Protein AF-0000000072213987 (afdb_homodimer)

Structure (mmCIF, N/CA/C/O backbone):
data_AF-0000000072213987-model_v1
#
loop_
_entity.id
_entity.type
_entity.pdbx_description
1 polymer 'MLP-like protein 43'
#
loop_
_atom_site.group_PDB
_atom_site.id
_atom_site.type_symbol
_atom_site.label_atom_id
_atom_site.label_alt_id
_atom_site.label_comp_id
_atom_site.label_asym_id
_atom_site.label_entity_id
_atom_site.label_seq_id
_atom_site.pdbx_PDB_ins_code
_atom_site.Cartn_x
_atom_site.Cartn_y
_atom_site.Cartn_z
_atom_site.occupancy
_atom_site.B_iso_or_equiv
_atom_site.auth_seq_id
_atom_site.auth_comp_id
_atom_site.auth_asym_id
_atom_site.auth_atom_id
_atom_site.pdbx_PDB_model_num
ATOM 1 N N . MET A 1 1 ? -19.906 -7.547 -4.332 1 78.44 1 MET A N 1
ATOM 2 C CA . MET A 1 1 ? -19.859 -7.34 -2.887 1 78.44 1 MET A CA 1
ATOM 3 C C . MET A 1 1 ? -18.812 -6.285 -2.527 1 78.44 1 MET A C 1
ATOM 5 O O . MET A 1 1 ? -17.828 -6.105 -3.248 1 78.44 1 MET A O 1
ATOM 9 N N . PRO A 1 2 ? -19.141 -5.434 -1.504 1 85.81 2 PRO A N 1
ATOM 10 C CA . PRO A 1 2 ? -18.156 -4.41 -1.119 1 85.81 2 PRO A CA 1
ATOM 11 C C . PRO A 1 2 ? -16.812 -5.004 -0.742 1 85.81 2 PRO A C 1
ATOM 13 O O . PRO A 1 2 ? -16.734 -6.121 -0.228 1 85.81 2 PRO A O 1
ATOM 16 N N . LEU A 1 3 ? -15.82 -4.359 -1.219 1 88 3 LEU A N 1
ATOM 17 C CA . LEU A 1 3 ? -14.461 -4.742 -0.85 1 88 3 LEU A CA 1
ATOM 18 C C . LEU A 1 3 ? -14.031 -4.031 0.429 1 88 3 LEU A C 1
ATOM 20 O O . LEU A 1 3 ? -14.375 -2.869 0.647 1 88 3 LEU A O 1
ATOM 24 N N . SER A 1 4 ? -13.469 -4.789 1.287 1 92.44 4 SER A N 1
ATOM 25 C CA . SER A 1 4 ? -12.867 -4.207 2.484 1 92.44 4 SER A CA 1
ATOM 26 C C . SER A 1 4 ? -11.422 -4.652 2.656 1 92.44 4 SER A C 1
ATOM 28 O O . SER A 1 4 ? -11.07 -5.777 2.291 1 92.44 4 SER A O 1
ATOM 30 N N . GLY A 1 5 ? -10.602 -3.785 3.156 1 94.06 5 GLY A N 1
ATOM 31 C CA . GLY A 1 5 ? -9.203 -4.152 3.334 1 94.06 5 GLY A CA 1
ATOM 32 C C . GLY A 1 5 ? -8.344 -3.01 3.832 1 94.06 5 GLY A C 1
ATOM 33 O O . GLY A 1 5 ? -8.859 -2.031 4.379 1 94.06 5 GLY A O 1
ATOM 34 N N . LYS A 1 6 ? -7.023 -3.283 3.811 1 96.81 6 LYS A N 1
ATOM 35 C CA . LYS A 1 6 ? -6.02 -2.299 4.215 1 96.81 6 LYS A CA 1
ATOM 36 C C . LYS A 1 6 ? -4.902 -2.197 3.182 1 96.81 6 LYS A C 1
ATOM 38 O O . LYS A 1 6 ? -4.469 -3.209 2.627 1 96.81 6 LYS A O 1
ATOM 43 N N . ILE A 1 7 ? -4.512 -1.01 2.889 1 97.94 7 ILE A N 1
ATOM 44 C CA . ILE A 1 7 ? -3.303 -0.758 2.113 1 97.94 7 ILE A CA 1
ATOM 45 C C . ILE A 1 7 ? -2.367 0.158 2.9 1 97.94 7 ILE A C 1
ATOM 47 O O . ILE A 1 7 ? -2.82 0.961 3.721 1 97.94 7 ILE A O 1
ATOM 51 N N . SER A 1 8 ? -1.057 0.039 2.688 1 98.31 8 SER A N 1
ATOM 52 C CA . SER A 1 8 ? -0.158 0.819 3.531 1 98.31 8 SER A CA 1
ATOM 53 C C . SER A 1 8 ? 1.162 1.101 2.82 1 98.31 8 SER A C 1
ATOM 55 O O . SER A 1 8 ? 1.481 0.461 1.817 1 98.31 8 SER A O 1
ATOM 57 N N . THR A 1 9 ? 1.838 2.059 3.305 1 97.69 9 THR A N 1
ATOM 58 C CA . THR A 1 9 ? 3.18 2.414 2.852 1 97.69 9 THR A CA 1
ATOM 59 C C . THR A 1 9 ? 4.07 2.777 4.035 1 97.69 9 THR A C 1
ATOM 61 O O . THR A 1 9 ? 3.617 3.418 4.988 1 97.69 9 THR A O 1
ATOM 64 N N . GLU A 1 10 ? 5.227 2.297 4.051 1 96.31 10 GLU A N 1
ATOM 65 C CA . GLU A 1 10 ? 6.266 2.639 5.016 1 96.31 10 GLU A CA 1
ATOM 66 C C . GLU A 1 10 ? 7.387 3.439 4.359 1 96.31 10 GLU A C 1
ATOM 68 O O . GLU A 1 10 ? 7.883 3.062 3.295 1 96.31 10 GLU A O 1
ATOM 73 N N . ILE A 1 11 ? 7.758 4.473 5.043 1 93.38 11 ILE A N 1
ATOM 74 C CA . ILE A 1 11 ? 8.742 5.395 4.492 1 93.38 11 ILE A CA 1
ATOM 75 C C . ILE A 1 11 ? 9.844 5.645 5.52 1 93.38 11 ILE A C 1
ATOM 77 O O . ILE A 1 11 ? 9.562 5.949 6.68 1 93.38 11 ILE A O 1
ATOM 81 N N . ARG A 1 12 ? 11.102 5.48 5.129 1 89.94 12 ARG A N 1
ATOM 82 C CA . ARG A 1 12 ? 12.203 5.965 5.949 1 89.94 12 ARG A CA 1
ATOM 83 C C . ARG A 1 12 ? 12.336 7.48 5.859 1 89.94 12 ARG A C 1
ATOM 85 O O . ARG A 1 12 ? 12.383 8.039 4.758 1 89.94 12 ARG A O 1
ATOM 92 N N . VAL A 1 13 ? 12.352 8.133 6.984 1 90.25 13 VAL A N 1
ATOM 93 C CA . VAL A 1 13 ? 12.344 9.594 6.977 1 90.25 13 VAL A CA 1
ATOM 94 C C . VAL A 1 13 ? 13.57 10.125 7.707 1 90.25 13 VAL A C 1
ATOM 96 O O . VAL A 1 13 ? 14.188 9.406 8.5 1 90.25 13 VAL A O 1
ATOM 99 N N . HIS A 1 14 ? 13.875 11.305 7.457 1 88 14 HIS A N 1
ATOM 100 C CA . HIS A 1 14 ? 15.008 11.969 8.086 1 88 14 HIS A CA 1
ATOM 101 C C . HIS A 1 14 ? 14.609 12.594 9.422 1 88 14 HIS A C 1
ATOM 103 O O . HIS A 1 14 ? 15.375 12.555 10.383 1 88 14 HIS A O 1
ATOM 109 N N . ALA A 1 15 ? 13.492 13.219 9.422 1 87.88 15 ALA A N 1
ATOM 110 C CA . ALA A 1 15 ? 12.984 13.773 10.672 1 87.88 15 ALA A CA 1
ATOM 111 C C . ALA A 1 15 ? 12.602 12.664 11.648 1 87.88 15 ALA A C 1
ATOM 113 O O . ALA A 1 15 ? 12.266 11.547 11.234 1 87.88 15 ALA A O 1
ATOM 114 N N . THR A 1 16 ? 12.594 12.992 12.914 1 89.38 16 THR A N 1
ATOM 115 C CA . THR A 1 16 ? 12.297 11.977 13.922 1 89.38 16 THR A CA 1
ATOM 116 C C . THR A 1 16 ? 10.805 11.656 13.938 1 89.38 16 THR A C 1
ATOM 118 O O . THR A 1 16 ? 9.977 12.492 13.562 1 89.38 16 THR A O 1
ATOM 121 N N . ALA A 1 17 ? 10.539 10.438 14.359 1 90.12 17 ALA A N 1
ATOM 122 C CA . ALA A 1 17 ? 9.148 10.031 14.523 1 90.12 17 ALA A CA 1
ATOM 123 C C . ALA A 1 17 ? 8.398 11 15.438 1 90.12 17 ALA A C 1
ATOM 125 O O . ALA A 1 17 ? 7.215 11.281 15.219 1 90.12 17 ALA A O 1
ATOM 126 N N . GLU A 1 18 ? 9.062 11.469 16.406 1 88.56 18 GLU A N 1
ATOM 127 C CA . GLU A 1 18 ? 8.453 12.414 17.344 1 88.56 18 GLU A CA 1
ATOM 128 C C . GLU A 1 18 ? 8.062 13.711 16.641 1 88.56 18 GLU A C 1
ATOM 130 O O . GLU A 1 18 ? 6.973 14.234 16.859 1 88.56 18 GLU A O 1
ATOM 135 N N . LYS A 1 19 ? 8.891 14.234 15.875 1 87.25 19 LYS A N 1
ATOM 136 C CA . LYS A 1 19 ? 8.594 15.461 15.133 1 87.25 19 LYS A CA 1
ATOM 137 C C . LYS A 1 19 ? 7.41 15.258 14.195 1 87.25 19 LYS A C 1
ATOM 139 O O . LYS A 1 19 ? 6.539 16.125 14.086 1 87.25 19 LYS A O 1
ATOM 144 N N . TRP A 1 20 ? 7.406 14.164 13.5 1 90.44 20 TRP A N 1
ATOM 145 C CA . TRP A 1 20 ? 6.301 13.836 12.602 1 90.44 20 TRP A CA 1
ATOM 146 C C . TRP A 1 20 ? 4.984 13.758 13.375 1 90.44 20 TRP A C 1
ATOM 148 O O . TRP A 1 20 ? 3.977 14.328 12.945 1 90.44 20 TRP A O 1
ATOM 158 N N . PHE A 1 21 ? 5.043 13.047 14.453 1 90.44 21 PHE A N 1
ATOM 159 C CA . PHE A 1 21 ? 3.842 12.891 15.266 1 90.44 21 PHE A CA 1
ATOM 160 C C . PHE A 1 21 ? 3.334 14.242 15.75 1 90.44 21 PHE A C 1
ATOM 162 O O . PHE A 1 21 ? 2.135 14.516 15.688 1 90.44 21 PHE A O 1
ATOM 169 N N . ASN A 1 22 ? 4.203 15.047 16.156 1 86.75 22 ASN A N 1
ATOM 170 C CA . ASN A 1 22 ? 3.822 16.375 16.641 1 86.75 22 ASN A CA 1
ATOM 171 C C . ASN A 1 22 ? 3.199 17.203 15.523 1 86.75 22 ASN A C 1
ATOM 173 O O . ASN A 1 22 ? 2.236 17.938 15.758 1 86.75 22 ASN A O 1
ATOM 177 N N . LEU A 1 23 ? 3.721 17.125 14.406 1 84.81 23 LEU A N 1
ATOM 178 C CA . LEU A 1 23 ? 3.182 17.859 13.266 1 84.81 23 LEU A CA 1
ATOM 179 C C . LEU A 1 23 ? 1.725 17.484 13.016 1 84.81 23 LEU A C 1
ATOM 181 O O . LEU A 1 23 ? 0.86 18.359 12.914 1 84.81 23 LEU A O 1
ATOM 185 N N . PHE A 1 24 ? 1.419 16.25 13.023 1 84.38 24 PHE A N 1
ATOM 186 C CA . PHE A 1 24 ? 0.084 15.781 12.672 1 84.38 24 PHE A CA 1
ATOM 187 C C . PHE A 1 24 ? -0.861 15.914 13.867 1 84.38 24 PHE A C 1
ATOM 189 O O . PHE A 1 24 ? -2.072 16.062 13.688 1 84.38 24 PHE A O 1
ATOM 196 N N . ALA A 1 25 ? -0.298 15.898 14.969 1 79.06 25 ALA A N 1
ATOM 197 C CA . ALA A 1 25 ? -1.133 15.969 16.172 1 79.06 25 ALA A CA 1
ATOM 198 C C . ALA A 1 25 ? -1.469 17.422 16.516 1 79.06 25 ALA A C 1
ATOM 200 O O . ALA A 1 25 ? -2.516 17.688 17.109 1 79.06 25 ALA A O 1
ATOM 201 N N . THR A 1 26 ? -0.593 18.312 16.125 1 76.81 26 THR A N 1
ATOM 202 C CA . THR A 1 26 ? -0.79 19.625 16.703 1 76.81 26 THR A CA 1
ATOM 203 C C . THR A 1 26 ? -0.703 20.703 15.625 1 76.81 26 THR A C 1
ATOM 205 O O . THR A 1 26 ? -1.17 21.828 15.82 1 76.81 26 THR A O 1
ATOM 208 N N . GLN A 1 27 ? -0.06 20.406 14.531 1 75.81 27 GLN A N 1
ATOM 209 C CA . GLN A 1 27 ? 0.205 21.453 13.547 1 75.81 27 GLN A CA 1
ATOM 210 C C . GLN A 1 27 ? -0.272 21.031 12.164 1 75.81 27 GLN A C 1
ATOM 212 O O . GLN A 1 27 ? 0.402 21.281 11.164 1 75.81 27 GLN A O 1
ATOM 217 N N . LEU A 1 28 ? -1.353 20.422 12.078 1 75.19 28 LEU A N 1
ATOM 218 C CA . LEU A 1 28 ? -1.86 19.875 10.828 1 75.19 28 LEU A CA 1
ATOM 219 C C . LEU A 1 28 ? -2.053 20.969 9.789 1 75.19 28 LEU A C 1
ATOM 221 O O . LEU A 1 28 ? -1.884 20.734 8.594 1 75.19 28 LEU A O 1
ATOM 225 N N . HIS A 1 29 ? -2.344 22.203 10.328 1 71.56 29 HIS A N 1
ATOM 226 C CA . HIS A 1 29 ? -2.566 23.344 9.438 1 71.56 29 HIS A CA 1
ATOM 227 C C . HIS A 1 29 ? -1.287 23.719 8.703 1 71.56 29 HIS A C 1
ATOM 229 O O . HIS A 1 29 ? -1.339 24.375 7.656 1 71.56 29 HIS A O 1
ATOM 235 N N . HIS A 1 30 ? -0.158 23.281 9.211 1 72.5 30 HIS A N 1
ATOM 236 C CA . HIS A 1 30 ? 1.121 23.609 8.594 1 72.5 30 HIS A CA 1
ATOM 237 C C . HIS A 1 30 ? 1.431 22.688 7.426 1 72.5 30 HIS A C 1
ATOM 239 O O . HIS A 1 30 ? 2.25 23.016 6.566 1 72.5 30 HIS A O 1
ATOM 245 N N . VAL A 1 31 ? 0.772 21.562 7.328 1 73.06 31 VAL A N 1
ATOM 246 C CA . VAL A 1 31 ? 1.076 20.562 6.309 1 73.06 31 VAL A CA 1
ATOM 247 C C . VAL A 1 31 ? 0.885 21.172 4.918 1 73.06 31 VAL A C 1
ATOM 249 O O . VAL A 1 31 ? 1.663 20.906 4.004 1 73.06 31 VAL A O 1
ATOM 252 N N . GLN A 1 32 ? -0.139 22 4.785 1 74.56 32 GLN A N 1
ATOM 253 C CA . GLN A 1 32 ? -0.447 22.594 3.486 1 74.56 32 GLN A CA 1
ATOM 254 C C . GLN A 1 32 ? 0.705 23.469 2.992 1 74.56 32 GLN A C 1
ATOM 256 O O . GLN A 1 32 ? 0.841 23.703 1.79 1 74.56 32 GLN A O 1
ATOM 261 N N . ASN A 1 33 ? 1.531 23.906 3.914 1 74.12 33 ASN A N 1
ATOM 262 C CA . ASN A 1 33 ? 2.656 24.766 3.559 1 74.12 33 ASN A CA 1
ATOM 263 C C . ASN A 1 33 ? 3.904 23.953 3.238 1 74.12 33 ASN A C 1
ATOM 265 O O . ASN A 1 33 ? 4.91 24.5 2.779 1 74.12 33 ASN A O 1
ATOM 269 N N . LEU A 1 34 ? 3.777 22.672 3.498 1 73.69 34 LEU A N 1
ATOM 270 C CA . LEU A 1 34 ? 4.969 21.844 3.375 1 73.69 34 LEU A CA 1
ATOM 271 C C . LEU A 1 34 ? 4.926 21 2.1 1 73.69 34 LEU A C 1
ATOM 273 O O . LEU A 1 34 ? 5.91 20.344 1.744 1 73.69 34 LEU A O 1
ATOM 277 N N . THR A 1 35 ? 3.84 21.031 1.374 1 74.62 35 THR A N 1
ATOM 278 C CA . THR A 1 35 ? 3.701 20.281 0.13 1 74.62 35 THR A CA 1
ATOM 279 C C . THR A 1 35 ? 2.82 21.031 -0.86 1 74.62 35 THR A C 1
ATOM 281 O O . THR A 1 35 ? 1.848 21.688 -0.465 1 74.62 35 THR A O 1
ATOM 284 N N . ASP A 1 36 ? 3.062 20.938 -2.154 1 77.56 36 ASP A N 1
ATOM 285 C CA . ASP A 1 36 ? 2.277 21.578 -3.201 1 77.56 36 ASP A CA 1
ATOM 286 C C . ASP A 1 36 ? 1.045 20.75 -3.553 1 77.56 36 ASP A C 1
ATOM 288 O O . ASP A 1 36 ? 0.195 21.188 -4.328 1 77.56 36 ASP A O 1
ATOM 292 N N . ARG A 1 37 ? 0.944 19.688 -2.932 1 81.31 37 ARG A N 1
ATOM 293 C CA . ARG A 1 37 ? -0.148 18.781 -3.264 1 81.31 37 ARG A CA 1
ATOM 294 C C . ARG A 1 37 ? -1.418 19.141 -2.504 1 81.31 37 ARG A C 1
ATOM 296 O O . ARG A 1 37 ? -2.512 18.703 -2.859 1 81.31 37 ARG A O 1
ATOM 303 N N . VAL A 1 38 ? -1.243 19.891 -1.479 1 82.06 38 VAL A N 1
ATOM 304 C CA . VAL A 1 38 ? -2.363 20.438 -0.72 1 82.06 38 VAL A CA 1
ATOM 305 C C . VAL A 1 38 ? -2.576 21.906 -1.098 1 82.06 38 VAL A C 1
ATOM 307 O O . VAL A 1 38 ? -1.669 22.719 -0.958 1 82.06 38 VAL A O 1
ATOM 310 N N . HIS A 1 39 ? -3.725 22.188 -1.562 1 84.62 39 HIS A N 1
ATOM 311 C CA . HIS A 1 39 ? -3.994 23.531 -2.072 1 84.62 39 HIS A CA 1
ATOM 312 C C . HIS A 1 39 ? -4.652 24.406 -1.009 1 84.62 39 HIS A C 1
ATOM 314 O O . HIS A 1 39 ? -4.543 25.625 -1.052 1 84.62 39 HIS A O 1
ATOM 320 N N . GLY A 1 40 ? -5.48 23.781 -0.217 1 78.5 40 GLY A N 1
ATOM 321 C CA . GLY A 1 40 ? -6.129 24.547 0.835 1 78.5 40 GLY A CA 1
ATOM 322 C C . GLY A 1 40 ? -6.711 23.688 1.936 1 78.5 40 GLY A C 1
ATOM 323 O O . GLY A 1 40 ? -7.141 22.547 1.682 1 78.5 40 GLY A O 1
ATOM 324 N N . THR A 1 41 ? -6.586 24.234 3.107 1 80.31 41 THR A N 1
ATOM 325 C CA . THR A 1 41 ? -7.223 23.594 4.254 1 80.31 41 THR A CA 1
ATOM 326 C C . THR A 1 41 ? -7.977 24.625 5.094 1 80.31 41 THR A C 1
ATOM 328 O O . THR A 1 41 ? -7.605 25.797 5.133 1 80.31 41 THR A O 1
ATOM 331 N N . LYS A 1 42 ? -9.148 24.219 5.52 1 78 42 LYS A N 1
ATOM 332 C CA . LYS A 1 42 ? -9.914 25.062 6.426 1 78 42 LYS A CA 1
ATOM 333 C C . LYS A 1 42 ? -10.578 24.234 7.523 1 78 42 LYS A C 1
ATOM 335 O O . LYS A 1 42 ? -10.891 23.062 7.32 1 78 42 LYS A O 1
ATOM 340 N N . LEU A 1 43 ? -10.68 24.953 8.641 1 76.81 43 LEU A N 1
ATOM 341 C CA . LEU A 1 43 ? -11.477 24.375 9.711 1 76.81 43 LEU A CA 1
ATOM 342 C C . LEU A 1 43 ? -12.961 24.453 9.383 1 76.81 43 LEU A C 1
ATOM 344 O O . LEU A 1 43 ? -13.5 25.531 9.18 1 76.81 43 LEU A O 1
ATOM 348 N N . HIS A 1 44 ? -13.578 23.391 9.141 1 76.94 44 HIS A N 1
ATOM 349 C CA . HIS A 1 44 ? -14.992 23.344 8.812 1 76.94 44 HIS A CA 1
ATOM 350 C C . HIS A 1 44 ? -15.859 23.406 10.062 1 76.94 44 HIS A C 1
ATOM 352 O O . HIS A 1 44 ? -16.875 24.094 10.078 1 76.94 44 HIS A O 1
ATOM 358 N N . HIS A 1 45 ? -15.484 22.625 11.023 1 76.81 45 HIS A N 1
ATOM 359 C CA . HIS A 1 45 ? -16.188 22.609 12.297 1 76.81 45 HIS A CA 1
ATOM 360 C C . HIS A 1 45 ? -15.227 22.469 13.469 1 76.81 45 HIS A C 1
ATOM 362 O O . HIS A 1 45 ? -14.266 21.688 13.391 1 76.81 45 HIS A O 1
ATOM 368 N N . GLY A 1 46 ? -15.438 23.203 14.531 1 70.44 46 GLY A N 1
ATOM 369 C CA . GLY A 1 46 ? -14.641 23.078 15.742 1 70.44 46 GLY A CA 1
ATOM 370 C C . GLY A 1 46 ? -13.867 24.344 16.078 1 70.44 46 GLY A C 1
ATOM 371 O O . GLY A 1 46 ? -13.875 25.297 15.305 1 70.44 46 GLY A O 1
ATOM 372 N N . GLU A 1 47 ? -13.367 24.266 17.281 1 66.12 47 GLU A N 1
ATOM 373 C CA . GLU A 1 47 ? -12.688 25.438 17.812 1 66.12 47 GLU A CA 1
ATOM 374 C C . GLU A 1 47 ? -11.227 25.484 17.391 1 66.12 47 GLU A C 1
ATOM 376 O O . GLU A 1 47 ? -10.656 26.547 17.172 1 66.12 47 GLU A O 1
ATOM 381 N N . ASP A 1 48 ? -10.711 24.312 17.312 1 67.69 48 ASP A N 1
ATOM 382 C CA . ASP A 1 48 ? -9.305 24.25 16.922 1 67.69 48 ASP A CA 1
ATOM 383 C C . ASP A 1 48 ? -9.016 22.984 16.109 1 67.69 48 ASP A C 1
ATOM 385 O O . ASP A 1 48 ? -9.875 22.109 16 1 67.69 48 ASP A O 1
ATOM 389 N N . TRP A 1 49 ? -7.957 22.969 15.461 1 67.5 49 TRP A N 1
ATOM 390 C CA . TRP A 1 49 ? -7.598 21.953 14.484 1 67.5 49 TRP A CA 1
ATOM 391 C C . TRP A 1 49 ? -7.418 20.594 15.156 1 67.5 49 TRP A C 1
ATOM 393 O O . TRP A 1 49 ? -7.488 19.547 14.492 1 67.5 49 TRP A O 1
ATOM 403 N N . HIS A 1 50 ? -7.227 20.547 16.422 1 66.19 50 HIS A N 1
ATOM 404 C CA . HIS A 1 50 ? -6.777 19.281 17 1 66.19 50 HIS A CA 1
ATOM 405 C C . HIS A 1 50 ? -7.766 18.766 18.031 1 66.19 50 HIS A C 1
ATOM 407 O O . HIS A 1 50 ? -7.512 17.75 18.688 1 66.19 50 HIS A O 1
ATOM 413 N N . HIS A 1 51 ? -8.797 19.422 18.031 1 66.31 51 HIS A N 1
ATOM 414 C CA . HIS A 1 51 ? -9.836 18.922 18.922 1 66.31 51 HIS A CA 1
ATOM 415 C C . HIS A 1 51 ? -10.594 17.75 18.297 1 66.31 51 HIS A C 1
ATOM 417 O O . HIS A 1 51 ? -10.766 17.703 17.078 1 66.31 51 HIS A O 1
ATOM 423 N N . ASN A 1 52 ? -10.883 16.703 19.156 1 67.25 52 ASN A N 1
ATOM 424 C CA . ASN A 1 52 ? -11.547 15.492 18.703 1 67.25 52 ASN A CA 1
ATOM 425 C C . ASN A 1 52 ? -12.82 15.797 17.922 1 67.25 52 ASN A C 1
ATOM 427 O O . ASN A 1 52 ? -13.234 15.008 17.078 1 67.25 52 ASN A O 1
ATOM 431 N N . GLU A 1 53 ? -13.289 16.984 18.094 1 74.06 53 GLU A N 1
ATOM 432 C CA . GLU A 1 53 ? -14.547 17.281 17.422 1 74.06 53 GLU A CA 1
ATOM 433 C C . GLU A 1 53 ? -14.328 18.109 16.156 1 74.06 53 GLU A C 1
ATOM 435 O O . GLU A 1 53 ? -15.266 18.375 15.414 1 74.06 53 GLU A O 1
ATOM 440 N N . SER A 1 54 ? -13.117 18.438 15.961 1 80.62 54 SER A N 1
ATOM 441 C CA . SER A 1 54 ? -12.852 19.312 14.836 1 80.62 54 SER A CA 1
ATOM 442 C C . SER A 1 54 ? -12.883 18.562 13.508 1 80.62 54 SER A C 1
ATOM 444 O O . SER A 1 54 ? -12.438 17.406 13.438 1 80.62 54 SER A O 1
ATOM 446 N N . ILE A 1 55 ? -13.531 19.234 12.609 1 88.25 55 ILE A N 1
ATOM 447 C CA . ILE A 1 55 ? -13.57 18.719 11.234 1 88.25 55 ILE A CA 1
ATOM 448 C C . ILE A 1 55 ? -12.789 19.656 10.32 1 88.25 55 ILE A C 1
ATOM 450 O O . ILE A 1 55 ? -13.016 20.875 10.32 1 88.25 55 ILE A O 1
ATOM 454 N N . LYS A 1 56 ? -11.859 19.062 9.641 1 87.88 56 LYS A N 1
ATOM 455 C CA . LYS A 1 56 ? -11.055 19.828 8.688 1 87.88 56 LYS A CA 1
ATOM 456 C C . LYS A 1 56 ? -11.5 19.547 7.254 1 87.88 56 LYS A C 1
ATOM 458 O O . LYS A 1 56 ? -11.961 18.438 6.945 1 87.88 56 LYS A O 1
ATOM 463 N N . HIS A 1 57 ? -11.414 20.578 6.492 1 90.31 57 HIS A N 1
ATOM 464 C CA . HIS A 1 57 ? -11.703 20.469 5.066 1 90.31 57 HIS A CA 1
ATOM 465 C C . HIS A 1 57 ? -10.43 20.594 4.234 1 90.31 57 HIS A C 1
ATOM 467 O O . HIS A 1 57 ? -9.664 21.547 4.402 1 90.31 57 HIS A O 1
ATOM 473 N N . TRP A 1 58 ? -10.195 19.641 3.391 1 90.25 58 TRP A N 1
ATOM 474 C CA . TRP A 1 58 ? -8.984 19.594 2.58 1 90.25 58 TRP A CA 1
ATOM 475 C C . TRP A 1 58 ? -9.32 19.719 1.097 1 90.25 58 TRP A C 1
ATOM 477 O O . TRP A 1 58 ? -10.297 19.125 0.624 1 90.25 58 TRP A O 1
ATOM 487 N N . THR A 1 59 ? -8.562 20.484 0.387 1 90.81 59 THR A N 1
ATOM 488 C CA . THR A 1 59 ? -8.547 20.531 -1.07 1 90.81 59 THR A CA 1
ATOM 489 C C . THR A 1 59 ? -7.172 20.141 -1.607 1 90.81 59 THR A C 1
ATOM 491 O O . THR A 1 59 ? -6.176 20.797 -1.318 1 90.81 59 THR A O 1
ATOM 494 N N . CYS A 1 60 ? -7.113 19.047 -2.332 1 91.94 60 CYS A N 1
ATOM 495 C CA . CYS A 1 60 ? -5.832 18.516 -2.793 1 91.94 60 CYS A CA 1
ATOM 496 C C . CYS A 1 60 ? -5.934 18.016 -4.227 1 91.94 60 CYS A C 1
ATOM 498 O O . CYS A 1 60 ? -7.035 17.859 -4.758 1 91.94 60 CYS A O 1
ATOM 500 N N . THR A 1 61 ? -4.809 17.781 -4.867 1 91.31 61 THR A N 1
ATOM 501 C CA . THR A 1 61 ? -4.746 17.094 -6.152 1 91.31 61 THR A CA 1
ATOM 502 C C . THR A 1 61 ? -4.367 15.625 -5.957 1 91.31 61 THR A C 1
ATOM 504 O O . THR A 1 61 ? -3.264 15.32 -5.504 1 91.31 61 THR A O 1
ATOM 507 N N . ILE A 1 62 ? -5.27 14.758 -6.285 1 91.12 62 ILE A N 1
ATOM 508 C CA . ILE A 1 62 ? -5.051 13.312 -6.191 1 91.12 62 ILE A CA 1
ATOM 509 C C . ILE A 1 62 ? -5.215 12.68 -7.57 1 91.12 62 ILE A C 1
ATOM 511 O O . ILE A 1 62 ? -6.289 12.758 -8.172 1 91.12 62 ILE A O 1
ATOM 515 N N . ASP A 1 63 ? -4.133 12.078 -7.988 1 87.94 63 ASP A N 1
ATOM 516 C CA . ASP A 1 63 ? -4.129 11.453 -9.312 1 87.94 63 ASP A CA 1
ATOM 517 C C . ASP A 1 63 ? -4.586 12.438 -10.383 1 87.94 63 ASP A C 1
ATOM 519 O O . ASP A 1 63 ? -5.465 12.117 -11.188 1 87.94 63 ASP A O 1
ATOM 523 N N . GLY A 1 64 ? -4.145 13.633 -10.281 1 87.25 64 GLY A N 1
ATOM 524 C CA . GLY A 1 64 ? -4.359 14.664 -11.281 1 87.25 64 GLY A CA 1
ATOM 525 C C . GLY A 1 64 ? -5.711 15.344 -11.164 1 87.25 64 GLY A C 1
ATOM 526 O O . GLY A 1 64 ? -6.039 16.234 -11.953 1 87.25 64 GLY A O 1
ATOM 527 N N . LYS A 1 65 ? -6.531 15.008 -10.242 1 91.12 65 LYS A N 1
ATOM 528 C CA . LYS A 1 65 ? -7.863 15.57 -10.062 1 91.12 65 LYS A CA 1
ATOM 529 C C . LYS A 1 65 ? -7.961 16.344 -8.742 1 91.12 65 LYS A C 1
ATOM 531 O O . LYS A 1 65 ? -7.477 15.867 -7.711 1 91.12 65 LYS A O 1
ATOM 536 N N . VAL A 1 66 ? -8.609 17.484 -8.859 1 92 66 VAL A N 1
ATOM 537 C CA . VAL A 1 66 ? -8.898 18.234 -7.637 1 92 66 VAL A CA 1
ATOM 538 C C . VAL A 1 66 ? -9.914 17.469 -6.793 1 92 66 VAL A C 1
ATOM 540 O O . VAL A 1 66 ? -10.992 17.109 -7.273 1 92 66 VAL A O 1
ATOM 543 N N . THR A 1 67 ? -9.578 17.125 -5.605 1 93.12 67 THR A N 1
ATOM 544 C CA . THR A 1 67 ? -10.391 16.359 -4.676 1 93.12 67 THR A CA 1
ATOM 545 C C . THR A 1 67 ? -10.594 17.109 -3.369 1 93.12 67 THR A C 1
ATOM 547 O O . THR A 1 67 ? -9.641 17.688 -2.824 1 93.12 67 THR A O 1
ATOM 550 N N . THR A 1 68 ? -11.805 17.188 -2.926 1 93.12 68 THR A N 1
ATOM 551 C CA . THR A 1 68 ? -12.102 17.797 -1.633 1 93.12 68 THR A CA 1
ATOM 552 C C . THR A 1 68 ? -12.68 16.766 -0.669 1 93.12 68 THR A C 1
ATOM 554 O O . THR A 1 68 ? -13.453 15.891 -1.07 1 93.12 68 THR A O 1
ATOM 557 N N . TYR A 1 69 ? -12.219 16.859 0.592 1 93.19 69 TYR A N 1
ATOM 558 C CA . TYR A 1 69 ? -12.75 15.93 1.582 1 93.19 69 TYR A CA 1
ATOM 559 C C . TYR A 1 69 ? -12.633 16.5 2.988 1 93.19 69 TYR A C 1
ATOM 561 O O . TYR A 1 69 ? -11.969 17.516 3.197 1 93.19 69 TYR A O 1
ATOM 569 N N . HIS A 1 70 ? -13.383 15.875 3.877 1 92.56 70 HIS A N 1
ATOM 570 C CA . HIS A 1 70 ? -13.352 16.219 5.293 1 92.56 70 HIS A CA 1
ATOM 571 C C . HIS A 1 70 ? -12.555 15.188 6.09 1 92.56 70 HIS A C 1
ATOM 573 O O . HIS A 1 70 ? -12.547 14 5.746 1 92.56 70 HIS A O 1
ATOM 579 N N . GLU A 1 71 ? -11.93 15.711 7.055 1 91.81 71 GLU A N 1
ATOM 580 C CA . GLU A 1 71 ? -11.117 14.859 7.918 1 91.81 71 GLU A CA 1
ATOM 581 C C . GLU A 1 71 ? -11.383 15.148 9.391 1 91.81 71 GLU A C 1
ATOM 583 O O . GLU A 1 71 ? -11.484 16.312 9.789 1 91.81 71 GLU A O 1
ATOM 588 N N . SER A 1 72 ? -11.617 14.148 10.18 1 90.56 72 SER A N 1
ATOM 589 C CA . SER A 1 72 ? -11.695 14.281 11.625 1 90.56 72 SER A CA 1
ATOM 590 C C . SER A 1 72 ? -10.781 13.281 12.32 1 90.56 72 SER A C 1
ATOM 592 O O . SER A 1 72 ? -10.445 12.234 11.75 1 90.56 72 SER A O 1
ATOM 594 N N . ILE A 1 73 ? -10.391 13.586 13.508 1 90.19 73 ILE A N 1
ATOM 595 C CA . ILE A 1 73 ? -9.547 12.688 14.281 1 90.19 73 ILE A CA 1
ATOM 596 C C . ILE A 1 73 ? -10.406 11.688 15.055 1 90.19 73 ILE A C 1
ATOM 598 O O . ILE A 1 73 ? -11.305 12.086 15.805 1 90.19 73 ILE A O 1
ATOM 602 N N . GLU A 1 74 ? -10.195 10.508 14.852 1 91.94 74 GLU A N 1
ATOM 603 C CA . GLU A 1 74 ? -10.922 9.461 15.57 1 91.94 74 GLU A CA 1
ATOM 604 C C . GLU A 1 74 ? -10.211 9.078 16.859 1 91.94 74 GLU A C 1
ATOM 606 O O . GLU A 1 74 ? -10.859 8.875 17.891 1 91.94 74 GLU A O 1
ATOM 611 N N . SER A 1 75 ? -8.906 8.961 16.812 1 92.38 75 SER A N 1
ATOM 612 C CA . SER A 1 75 ? -8.172 8.625 18.031 1 92.38 75 SER A CA 1
ATOM 613 C C . SER A 1 75 ? -6.703 9.023 17.906 1 92.38 75 SER A C 1
ATOM 615 O O . SER A 1 75 ? -6.16 9.117 16.812 1 92.38 75 SER A O 1
ATOM 617 N N . ILE A 1 76 ? -6.148 9.32 19.094 1 90.94 76 ILE A N 1
ATOM 618 C CA . ILE A 1 76 ? -4.727 9.609 19.219 1 90.94 76 ILE A CA 1
ATOM 619 C C . ILE A 1 76 ? -4.109 8.695 20.266 1 90.94 76 ILE A C 1
ATOM 621 O O . ILE A 1 76 ? -4.602 8.602 21.391 1 90.94 76 ILE A O 1
ATOM 625 N N . ASP A 1 77 ? -3.143 7.961 19.859 1 93.12 77 ASP A N 1
ATOM 626 C CA . ASP A 1 77 ? -2.35 7.109 20.75 1 93.12 77 ASP A CA 1
ATOM 627 C C . ASP A 1 77 ? -0.929 7.648 20.891 1 93.12 77 ASP A C 1
ATOM 629 O O . ASP A 1 77 ? -0.046 7.309 20.109 1 93.12 77 ASP A O 1
ATOM 633 N N . GLU A 1 78 ? -0.685 8.445 21.875 1 90.12 78 GLU A N 1
ATOM 634 C CA . GLU A 1 78 ? 0.599 9.117 22.062 1 90.12 78 GLU A CA 1
ATOM 635 C C . GLU A 1 78 ? 1.706 8.109 22.359 1 90.12 78 GLU A C 1
ATOM 637 O O . GLU A 1 78 ? 2.842 8.281 21.922 1 90.12 78 GLU A O 1
ATOM 642 N N . ALA A 1 79 ? 1.413 7.117 23.094 1 91.19 79 ALA A N 1
ATOM 643 C CA . ALA A 1 79 ? 2.404 6.121 23.484 1 91.19 79 ALA A CA 1
ATOM 644 C C . ALA A 1 79 ? 2.984 5.41 22.266 1 91.19 79 ALA A C 1
ATOM 646 O O . ALA A 1 79 ? 4.188 5.145 22.203 1 91.19 79 ALA A O 1
ATOM 647 N N . ASN A 1 80 ? 2.215 5.207 21.266 1 92 80 ASN A N 1
ATOM 648 C CA . ASN A 1 80 ? 2.648 4.488 20.062 1 92 80 ASN A CA 1
ATOM 649 C C . ASN A 1 80 ? 2.805 5.43 18.875 1 92 80 ASN A C 1
ATOM 651 O O . ASN A 1 80 ? 2.992 4.98 17.734 1 92 80 ASN A O 1
ATOM 655 N N . LYS A 1 81 ? 2.656 6.715 19.141 1 93.69 81 LYS A N 1
ATOM 656 C CA . LYS A 1 81 ? 2.75 7.742 18.109 1 93.69 81 LYS A CA 1
ATOM 657 C C . LYS A 1 81 ? 1.866 7.402 16.922 1 93.69 81 LYS A C 1
ATOM 659 O O . LYS A 1 81 ? 2.33 7.398 15.773 1 93.69 81 LYS A O 1
ATOM 664 N N . ARG A 1 82 ? 0.675 7.121 17.234 1 95.12 82 ARG A N 1
ATOM 665 C CA . ARG A 1 82 ? -0.312 6.703 16.25 1 95.12 82 ARG A CA 1
ATOM 666 C C . ARG A 1 82 ? -1.521 7.633 16.25 1 95.12 82 ARG A C 1
ATOM 668 O O . ARG A 1 82 ? -2.004 8.023 17.312 1 95.12 82 ARG A O 1
ATOM 675 N N . ILE A 1 83 ? -1.955 8.07 15.086 1 93.88 83 ILE A N 1
ATOM 676 C CA . ILE A 1 83 ? -3.152 8.883 14.922 1 93.88 83 ILE A CA 1
ATOM 677 C C . ILE A 1 83 ? -4.078 8.242 13.891 1 93.88 83 ILE A C 1
ATOM 679 O O . ILE A 1 83 ? -3.625 7.797 12.836 1 93.88 83 ILE A O 1
ATOM 683 N N . THR A 1 84 ? -5.34 8.125 14.195 1 95.5 84 THR A N 1
ATOM 684 C CA . THR A 1 84 ? -6.34 7.633 13.25 1 95.5 84 THR A CA 1
ATOM 685 C C . THR A 1 84 ? -7.262 8.766 12.805 1 95.5 84 THR A C 1
ATOM 687 O O . THR A 1 84 ? -7.891 9.422 13.633 1 95.5 84 THR A O 1
ATOM 690 N N . TYR A 1 85 ? -7.328 8.977 11.508 1 94.62 85 TYR A N 1
ATOM 691 C CA . TYR A 1 85 ? -8.211 9.961 10.906 1 94.62 85 TYR A CA 1
ATOM 692 C C . TYR A 1 85 ? -9.383 9.289 10.203 1 94.62 85 TYR A C 1
ATOM 694 O O . TYR A 1 85 ? -9.219 8.258 9.547 1 94.62 85 TYR A O 1
ATOM 702 N N . LYS A 1 86 ? -10.484 9.891 10.406 1 95.06 86 LYS A N 1
ATOM 703 C CA . LYS A 1 86 ? -11.633 9.531 9.578 1 95.06 86 LYS A CA 1
ATOM 704 C C . LYS A 1 86 ? -11.781 10.484 8.398 1 95.06 86 LYS A C 1
ATOM 706 O O . LYS A 1 86 ? -11.727 11.711 8.57 1 95.06 86 LYS A O 1
ATOM 711 N N . LEU A 1 87 ? -11.953 9.922 7.262 1 96.06 87 LEU A N 1
ATOM 712 C CA . LEU A 1 87 ? -12.102 10.719 6.051 1 96.06 87 LEU A CA 1
ATOM 713 C C . LEU A 1 87 ? -13.508 10.562 5.473 1 96.06 87 LEU A C 1
ATOM 715 O O . LEU A 1 87 ? -14.031 9.453 5.383 1 96.06 87 LEU A O 1
ATOM 719 N N . PHE A 1 88 ? -14.078 11.664 5.094 1 95.06 88 PHE A N 1
ATOM 720 C CA . PHE A 1 88 ? -15.422 11.641 4.531 1 95.06 88 PHE A CA 1
ATOM 721 C C . PHE A 1 88 ? -15.688 12.906 3.717 1 95.06 88 PHE A C 1
ATOM 723 O O . PHE A 1 88 ? -14.82 13.773 3.611 1 95.06 88 PHE A O 1
ATOM 730 N N . GLY A 1 89 ? -16.844 12.883 3.053 1 92.94 89 GLY A N 1
ATOM 731 C CA . GLY A 1 89 ? -17.188 14.016 2.199 1 92.94 89 GLY A CA 1
ATOM 732 C C . GLY A 1 89 ? -17.594 13.602 0.797 1 92.94 89 GLY A C 1
ATOM 733 O O . GLY A 1 89 ? -17.562 12.414 0.46 1 92.94 89 GLY A O 1
ATOM 734 N N . GLU A 1 90 ? -17.938 14.508 -0.04 1 86.81 90 GLU A N 1
ATOM 735 C CA . GLU A 1 90 ? -18.609 14.281 -1.316 1 86.81 90 GLU A CA 1
ATOM 736 C C . GLU A 1 90 ? -17.766 13.406 -2.238 1 86.81 90 GLU A C 1
ATOM 738 O O . GLU A 1 90 ? -18.281 12.484 -2.873 1 86.81 90 GLU A O 1
ATOM 743 N N . ASP A 1 91 ? -16.422 13.57 -2.252 1 91.94 91 ASP A N 1
ATOM 744 C CA . ASP A 1 91 ? -15.586 12.828 -3.191 1 91.94 91 ASP A CA 1
ATOM 745 C C . ASP A 1 91 ? -15.312 11.414 -2.684 1 91.94 91 ASP A C 1
ATOM 747 O O . ASP A 1 91 ? -14.852 10.562 -3.439 1 91.94 91 ASP A O 1
ATOM 751 N N . PHE A 1 92 ? -15.688 11.156 -1.357 1 94.81 92 PHE A N 1
ATOM 752 C CA . PHE A 1 92 ? -15.359 9.852 -0.802 1 94.81 92 PHE A CA 1
ATOM 753 C C . PHE A 1 92 ? -16.625 9.086 -0.418 1 94.81 92 PHE A C 1
ATOM 755 O O . PHE A 1 92 ? -16.672 7.859 -0.531 1 94.81 92 PHE A O 1
ATOM 762 N N . ASP A 1 93 ? -17.656 9.742 -0.162 1 95 93 ASP A N 1
ATOM 763 C CA . ASP A 1 93 ? -18.828 9.117 0.434 1 95 93 ASP A CA 1
ATOM 764 C C . ASP A 1 93 ? -19.516 8.18 -0.558 1 95 93 ASP A C 1
ATOM 766 O O . ASP A 1 93 ? -20.094 7.164 -0.164 1 95 93 ASP A O 1
ATOM 770 N N . ASP A 1 94 ? -19.484 8.523 -1.786 1 93.75 94 ASP A N 1
ATOM 771 C CA . ASP A 1 94 ? -20.125 7.676 -2.783 1 93.75 94 ASP A CA 1
ATOM 772 C C . ASP A 1 94 ? -19.312 6.41 -3.041 1 93.75 94 ASP A C 1
ATOM 774 O O . ASP A 1 94 ? -19.828 5.438 -3.6 1 93.75 94 ASP A O 1
ATOM 778 N N . LYS A 1 95 ? -18.125 6.395 -2.629 1 95.75 95 LYS A N 1
ATOM 779 C CA . LYS A 1 95 ? -17.219 5.305 -2.992 1 95.75 95 LYS A CA 1
ATOM 780 C C . LYS A 1 95 ? -16.922 4.422 -1.786 1 95.75 95 LYS A C 1
ATOM 782 O O . LYS A 1 95 ? -16.734 3.211 -1.929 1 95.75 95 LYS A O 1
ATOM 787 N N . PHE A 1 96 ? -16.938 5.059 -0.614 1 97.38 96 PHE A N 1
ATOM 788 C CA . PHE A 1 96 ? -16.453 4.32 0.546 1 97.38 96 PHE A CA 1
ATOM 789 C C . PHE A 1 96 ? -17.438 4.438 1.708 1 97.38 96 PHE A C 1
ATOM 791 O O . PHE A 1 96 ? -17.859 5.543 2.055 1 97.38 96 PHE A O 1
ATOM 798 N N . LYS A 1 97 ? -17.766 3.322 2.312 1 96.31 97 LYS A N 1
ATOM 799 C CA . LYS A 1 97 ? -18.516 3.295 3.562 1 96.31 97 LYS A CA 1
ATOM 800 C C . LYS A 1 97 ? -17.625 3.631 4.75 1 96.31 97 LYS A C 1
ATOM 802 O O . LYS A 1 97 ? -18.047 4.289 5.699 1 96.31 97 LYS A O 1
ATOM 807 N N . VAL A 1 98 ? -16.422 3.115 4.637 1 96.56 98 VAL A N 1
ATOM 808 C CA . VAL A 1 98 ? -15.383 3.359 5.625 1 96.56 98 VAL A CA 1
ATOM 809 C C . VAL A 1 98 ? -14.109 3.832 4.93 1 96.56 98 VAL A C 1
ATOM 811 O O . VAL A 1 98 ? -13.68 3.24 3.936 1 96.56 98 VAL A O 1
ATOM 814 N N . LEU A 1 99 ? -13.57 4.852 5.422 1 97.81 99 LEU A N 1
ATOM 815 C CA . LEU A 1 99 ? -12.273 5.34 4.953 1 97.81 99 LEU A CA 1
ATOM 816 C C . LEU A 1 99 ? -11.5 6.004 6.086 1 97.81 99 LEU A C 1
ATOM 818 O O . LEU A 1 99 ? -11.898 7.062 6.578 1 97.81 99 LEU A O 1
ATOM 822 N N . LYS A 1 100 ? -10.422 5.348 6.453 1 97.94 100 LYS A N 1
ATOM 823 C CA . LYS A 1 100 ? -9.586 5.867 7.535 1 97.94 100 LYS A CA 1
ATOM 824 C C . LYS A 1 100 ? -8.125 5.938 7.113 1 97.94 100 LYS A C 1
ATOM 826 O O . LYS A 1 100 ? -7.625 5.047 6.426 1 97.94 100 LYS A O 1
ATOM 831 N N . ALA A 1 101 ? -7.508 6.926 7.516 1 97.31 101 ALA A N 1
ATOM 832 C CA . ALA A 1 101 ? -6.059 7.055 7.375 1 97.31 101 ALA A CA 1
ATOM 833 C C . ALA A 1 101 ? -5.367 6.977 8.734 1 97.31 101 ALA A C 1
ATOM 835 O O . ALA A 1 101 ? -5.652 7.777 9.625 1 97.31 101 ALA A O 1
ATOM 836 N N . ILE A 1 102 ? -4.5 6.055 8.891 1 97.81 102 ILE A N 1
ATOM 837 C CA . ILE A 1 102 ? -3.805 5.832 10.148 1 97.81 102 ILE A CA 1
ATOM 838 C C . ILE A 1 102 ? -2.322 6.16 9.992 1 97.81 102 ILE A C 1
ATOM 840 O O . ILE A 1 102 ? -1.64 5.574 9.148 1 97.81 102 ILE A O 1
ATOM 844 N N . PHE A 1 103 ? -1.85 7.027 10.805 1 96.75 103 PHE A N 1
ATOM 845 C CA . PHE A 1 103 ? -0.442 7.406 10.844 1 96.75 103 PHE A CA 1
ATOM 846 C C . PHE A 1 103 ? 0.253 6.766 12.047 1 96.75 103 PHE A C 1
ATOM 848 O O . PHE A 1 103 ? -0.294 6.746 13.148 1 96.75 103 PHE A O 1
ATOM 855 N N . GLU A 1 104 ? 1.428 6.266 11.82 1 97.19 104 GLU A N 1
ATOM 856 C CA . GLU A 1 104 ? 2.248 5.719 12.891 1 97.19 104 GLU A CA 1
ATOM 857 C C . GLU A 1 104 ? 3.725 6.039 12.68 1 97.19 104 GLU A C 1
ATOM 859 O O . GLU A 1 104 ? 4.25 5.863 11.578 1 97.19 104 GLU A O 1
ATOM 864 N N . GLY A 1 105 ? 4.355 6.562 13.734 1 94.62 105 GLY A N 1
ATOM 865 C CA . GLY A 1 105 ? 5.797 6.758 13.727 1 94.62 105 GLY A CA 1
ATOM 866 C C . GLY A 1 105 ? 6.535 5.785 14.625 1 94.62 105 GLY A C 1
ATOM 867 O O . GLY A 1 105 ? 6.082 5.484 15.727 1 94.62 105 GLY A O 1
ATOM 868 N N . THR A 1 106 ? 7.609 5.207 14.078 1 93.25 106 THR A N 1
ATOM 869 C CA . THR A 1 106 ? 8.422 4.27 14.844 1 93.25 106 THR A CA 1
ATOM 870 C C . THR A 1 106 ? 9.898 4.637 14.766 1 93.25 106 THR A C 1
ATOM 872 O O . THR A 1 106 ? 10.406 4.969 13.695 1 93.25 106 THR A O 1
ATOM 875 N N . THR A 1 107 ? 10.508 4.633 15.891 1 87.62 107 THR A N 1
ATOM 876 C CA . THR A 1 107 ? 11.945 4.871 15.961 1 87.62 107 THR A CA 1
ATOM 877 C C . THR A 1 107 ? 12.711 3.557 15.852 1 87.62 107 THR A C 1
ATOM 879 O O . THR A 1 107 ? 12.422 2.598 16.562 1 87.62 107 THR A O 1
ATOM 882 N N . LYS A 1 108 ? 13.578 3.518 14.773 1 77.62 108 LYS A N 1
ATOM 883 C CA . LYS A 1 108 ? 14.398 2.318 14.656 1 77.62 108 LYS A CA 1
ATOM 884 C C . LYS A 1 108 ? 15.789 2.549 15.242 1 77.62 108 LYS A C 1
ATOM 886 O O . LYS A 1 108 ? 16.266 3.686 15.312 1 77.62 108 LYS A O 1
ATOM 891 N N . ASP A 1 109 ? 16.375 1.458 15.695 1 67.38 109 ASP A N 1
ATOM 892 C CA . ASP A 1 109 ? 17.656 1.5 16.375 1 67.38 109 ASP A CA 1
ATOM 893 C C . ASP A 1 109 ? 18.766 1.959 15.422 1 67.38 109 ASP A C 1
ATOM 895 O O . ASP A 1 109 ? 19.688 2.672 15.828 1 67.38 109 ASP A O 1
ATOM 899 N N . GLU A 1 110 ? 18.797 1.367 14.305 1 62.69 110 GLU A N 1
ATOM 900 C CA . GLU A 1 110 ? 19.969 1.556 13.453 1 62.69 110 GLU A CA 1
ATOM 901 C C . GLU A 1 110 ? 19.828 2.797 12.578 1 62.69 110 GLU A C 1
ATOM 903 O O . GLU A 1 110 ? 20.453 2.906 11.531 1 62.69 110 GLU A O 1
ATOM 908 N N . GLY A 1 111 ? 19.234 3.867 12.93 1 62.88 111 GLY A N 1
ATOM 909 C CA . GLY A 1 111 ? 19.281 5.129 12.203 1 62.88 111 GLY A CA 1
ATOM 910 C C . GLY A 1 111 ? 18.078 5.328 11.297 1 62.88 111 GLY A C 1
ATOM 911 O O . GLY A 1 111 ? 17.625 4.383 10.648 1 62.88 111 GLY A O 1
ATOM 912 N N . GLY A 1 112 ? 17.469 6.352 11.352 1 73.38 112 GLY A N 1
ATOM 913 C CA . GLY A 1 112 ? 16.359 6.945 10.633 1 73.38 112 GLY A CA 1
ATOM 914 C C . GLY A 1 112 ? 15.008 6.426 11.078 1 73.38 112 GLY A C 1
ATOM 915 O O . GLY A 1 112 ? 14.844 5.227 11.305 1 73.38 112 GLY A O 1
ATOM 916 N N . ASP A 1 113 ? 14.102 7.25 11.352 1 90.44 113 ASP A N 1
ATOM 917 C CA . ASP A 1 113 ? 12.766 6.859 11.789 1 90.44 113 ASP A CA 1
ATOM 918 C C . ASP A 1 113 ? 11.883 6.477 10.602 1 90.44 113 ASP A C 1
ATOM 920 O O . ASP A 1 113 ? 12.234 6.75 9.453 1 90.44 113 ASP A O 1
ATOM 924 N N . ILE A 1 114 ? 11.008 5.621 10.883 1 93.75 114 ILE A N 1
ATOM 925 C CA . ILE A 1 114 ? 10.055 5.164 9.875 1 93.75 114 ILE A CA 1
ATOM 926 C C . ILE A 1 114 ? 8.664 5.699 10.203 1 93.75 114 ILE A C 1
ATOM 928 O O . ILE A 1 114 ? 8.25 5.703 11.367 1 93.75 114 ILE A O 1
ATOM 932 N N . ILE A 1 115 ? 8.086 6.215 9.18 1 94.88 115 ILE A N 1
ATOM 933 C CA . ILE A 1 115 ? 6.664 6.496 9.336 1 94.88 115 ILE A CA 1
ATOM 934 C C . ILE A 1 115 ? 5.848 5.535 8.469 1 94.88 115 ILE A C 1
ATOM 936 O O . ILE A 1 115 ? 6.301 5.113 7.402 1 94.88 115 ILE A O 1
ATOM 940 N N . LYS A 1 116 ? 4.711 5.211 8.938 1 97.12 116 LYS A N 1
ATOM 941 C CA . LYS A 1 116 ? 3.803 4.293 8.258 1 97.12 116 LYS A CA 1
ATOM 942 C C . LYS A 1 116 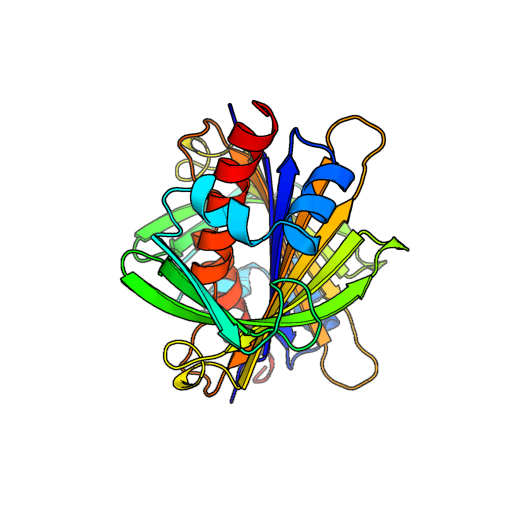? 2.41 4.902 8.117 1 97.12 116 LYS A C 1
ATOM 944 O O . LYS A 1 116 ? 1.866 5.445 9.086 1 97.12 116 LYS A O 1
ATOM 949 N N . TRP A 1 117 ? 1.892 4.895 6.891 1 97.69 117 TRP A N 1
ATOM 950 C CA . TRP A 1 117 ? 0.493 5.215 6.629 1 97.69 117 TRP A CA 1
ATOM 951 C C . TRP A 1 117 ? -0.295 3.961 6.27 1 97.69 117 TRP A C 1
ATOM 953 O O . TRP A 1 117 ? 0.127 3.178 5.414 1 97.69 117 TRP A O 1
ATOM 963 N N . THR A 1 118 ? -1.356 3.758 6.938 1 98.38 118 THR A N 1
ATOM 964 C CA . THR A 1 118 ? -2.303 2.697 6.605 1 98.38 118 THR A CA 1
ATOM 965 C C . THR A 1 118 ? -3.67 3.283 6.262 1 98.38 118 THR A C 1
ATOM 967 O O . THR A 1 118 ? -4.176 4.152 6.973 1 98.38 118 THR A O 1
ATOM 970 N N . ILE A 1 119 ? -4.254 2.848 5.145 1 98.5 119 ILE A N 1
ATOM 971 C CA . ILE A 1 119 ? -5.613 3.23 4.777 1 98.5 119 ILE A CA 1
ATOM 972 C C . ILE A 1 119 ? -6.551 2.035 4.945 1 98.5 119 ILE A C 1
ATOM 974 O O . ILE A 1 119 ? -6.375 1.003 4.297 1 98.5 119 ILE A O 1
ATOM 978 N N . GLU A 1 120 ? -7.43 2.191 5.859 1 97.88 120 GLU A N 1
ATOM 979 C CA . GLU A 1 120 ? -8.508 1.22 6.012 1 97.88 120 GLU A CA 1
ATOM 980 C C . GLU A 1 120 ? -9.75 1.645 5.23 1 97.88 120 GLU A C 1
ATOM 982 O O . GLU A 1 120 ? -10.148 2.811 5.277 1 97.88 120 GLU A O 1
ATOM 987 N N . TYR A 1 121 ? -10.344 0.658 4.508 1 97.56 121 TYR A N 1
ATOM 988 C CA . TYR A 1 121 ? -11.453 1.069 3.658 1 97.56 121 TYR A CA 1
ATOM 989 C C . TYR A 1 121 ? -12.5 -0.033 3.561 1 97.56 121 TYR A C 1
ATOM 991 O O . TYR A 1 121 ? -12.203 -1.207 3.785 1 97.56 121 TYR A O 1
ATOM 999 N N . GLU A 1 122 ? -13.672 0.351 3.342 1 96.25 122 GLU A N 1
ATOM 1000 C CA . GLU A 1 122 ? -14.789 -0.448 2.834 1 96.25 122 GLU A CA 1
ATOM 1001 C C . GLU A 1 122 ? -15.492 0.26 1.682 1 96.25 122 GLU A C 1
ATOM 1003 O O . GLU A 1 122 ? -15.992 1.376 1.845 1 96.25 122 GLU A O 1
ATOM 1008 N N . THR A 1 123 ? -15.523 -0.399 0.557 1 95.81 123 THR A N 1
ATOM 1009 C CA . THR A 1 123 ? -16.125 0.229 -0.616 1 95.81 123 THR A CA 1
ATOM 1010 C C . THR A 1 123 ? -17.641 0.105 -0.58 1 95.81 123 THR A C 1
ATOM 1012 O O . THR A 1 123 ? -18.188 -0.695 0.184 1 95.81 123 THR A O 1
ATOM 1015 N N . THR A 1 124 ? -18.328 0.977 -1.357 1 95.38 124 THR A N 1
ATOM 1016 C CA . THR A 1 124 ? -19.781 0.922 -1.441 1 95.38 124 THR A CA 1
ATOM 1017 C C . THR A 1 124 ? -20.234 -0.2 -2.375 1 95.38 124 THR A C 1
ATOM 1019 O O . THR A 1 124 ? -21.375 -0.646 -2.312 1 95.38 124 THR A O 1
ATOM 1022 N N . SER A 1 125 ? -19.328 -0.597 -3.369 1 92.62 125 SER A N 1
ATOM 1023 C CA . SER A 1 125 ? -19.578 -1.692 -4.297 1 92.62 125 SER A CA 1
ATOM 1024 C C . SER A 1 125 ? -18.281 -2.338 -4.758 1 92.62 125 SER A C 1
ATOM 1026 O O . SER A 1 125 ? -17.188 -1.835 -4.461 1 92.62 125 SER A O 1
ATOM 1028 N N . ASP A 1 126 ? -18.406 -3.482 -5.488 1 87.12 126 ASP A N 1
ATOM 1029 C CA . ASP A 1 126 ? -17.219 -4.184 -5.965 1 87.12 126 ASP A CA 1
ATOM 1030 C C . ASP A 1 126 ? -16.641 -3.506 -7.203 1 87.12 126 ASP A C 1
ATOM 1032 O O . ASP A 1 126 ? -15.57 -3.898 -7.695 1 87.12 126 ASP A O 1
ATOM 1036 N N . GLU A 1 127 ? -17.312 -2.457 -7.613 1 90.5 127 GLU A N 1
ATOM 1037 C CA . GLU A 1 127 ? -16.844 -1.729 -8.789 1 90.5 127 GLU A CA 1
ATOM 1038 C C . GLU A 1 127 ? -15.883 -0.611 -8.406 1 90.5 127 GLU A C 1
ATOM 1040 O O . GLU A 1 127 ? -15.258 0.005 -9.273 1 90.5 127 GLU A O 1
ATOM 1045 N N . VAL A 1 128 ? -15.789 -0.339 -7.105 1 92.5 128 VAL A N 1
ATOM 1046 C CA . VAL A 1 128 ? -14.914 0.715 -6.605 1 92.5 128 VAL A CA 1
ATOM 1047 C C . VAL A 1 128 ? -13.562 0.123 -6.227 1 92.5 128 VAL A C 1
ATOM 1049 O O . VAL A 1 128 ? -13.492 -0.841 -5.461 1 92.5 128 VAL A O 1
ATOM 1052 N N . ASP A 1 129 ? -12.5 0.668 -6.836 1 91.44 129 ASP A N 1
ATOM 1053 C CA . ASP A 1 129 ? -11.148 0.227 -6.504 1 91.44 129 ASP A CA 1
ATOM 1054 C C . ASP A 1 129 ? -10.734 0.709 -5.117 1 91.44 129 ASP A C 1
ATOM 1056 O O . ASP A 1 129 ? -11.234 1.73 -4.637 1 91.44 129 ASP A O 1
ATOM 1060 N N . PRO A 1 130 ? -9.852 -0.105 -4.469 1 94.88 130 PRO A N 1
ATOM 1061 C CA . PRO A 1 130 ? -9.266 0.445 -3.242 1 94.88 130 PRO A CA 1
ATOM 1062 C C . PRO A 1 130 ? -8.609 1.806 -3.463 1 94.88 130 PRO A C 1
ATOM 1064 O O . PRO A 1 130 ? -8.32 2.178 -4.602 1 94.88 130 PRO A O 1
ATOM 1067 N N . PRO A 1 131 ? -8.406 2.533 -2.414 1 96 131 PRO A N 1
ATOM 1068 C CA . PRO A 1 131 ? -7.93 3.908 -2.564 1 96 131 PRO A CA 1
ATOM 1069 C C . PRO A 1 131 ? -6.418 3.986 -2.756 1 96 131 PRO A C 1
ATOM 1071 O O . PRO A 1 131 ? -5.734 4.715 -2.027 1 96 131 PRO A O 1
ATOM 1074 N N . PHE A 1 132 ? -5.895 3.418 -3.852 1 96.19 132 PHE A N 1
ATOM 1075 C CA . PHE A 1 132 ? -4.469 3.418 -4.145 1 96.19 132 PHE A CA 1
ATOM 1076 C C . PHE A 1 132 ? -3.98 4.824 -4.465 1 96.19 132 PHE A C 1
ATOM 1078 O O . PHE A 1 132 ? -2.865 5.203 -4.098 1 96.19 132 PHE A O 1
ATOM 1085 N N . ALA A 1 133 ? -4.832 5.57 -5.152 1 94.12 133 ALA A N 1
ATOM 1086 C CA . ALA A 1 133 ? -4.457 6.941 -5.496 1 94.12 133 ALA A CA 1
ATOM 1087 C C . ALA A 1 133 ? -4.242 7.781 -4.238 1 94.12 133 ALA A C 1
ATOM 1089 O O . ALA A 1 133 ? -3.332 8.609 -4.184 1 94.12 133 ALA A O 1
ATOM 1090 N N . PHE A 1 134 ? -5.094 7.59 -3.281 1 95.88 134 PHE A N 1
ATOM 1091 C CA . PHE A 1 134 ? -4.949 8.336 -2.035 1 95.88 134 PHE A CA 1
ATOM 1092 C C . PHE A 1 134 ? -3.68 7.926 -1.301 1 95.88 134 PHE A C 1
ATOM 1094 O O . PHE A 1 134 ? -2.971 8.773 -0.757 1 95.88 134 PHE A O 1
ATOM 1101 N N . LEU A 1 135 ? -3.393 6.629 -1.292 1 97 135 LEU A N 1
ATOM 1102 C CA . LEU A 1 135 ? -2.164 6.152 -0.663 1 97 135 LEU A CA 1
ATOM 1103 C C . LEU A 1 135 ? -0.939 6.773 -1.324 1 97 135 LEU A C 1
ATOM 1105 O O . LEU A 1 135 ? -0.014 7.215 -0.637 1 97 135 LEU A O 1
ATOM 1109 N N . GLU A 1 136 ? -0.931 6.777 -2.631 1 94.44 136 GLU A N 1
ATOM 1110 C CA . GLU A 1 136 ? 0.17 7.398 -3.363 1 94.44 136 GLU A CA 1
ATOM 1111 C C . GLU A 1 136 ? 0.295 8.883 -3.021 1 94.44 136 GLU A C 1
ATOM 1113 O O . GLU A 1 136 ? 1.404 9.398 -2.861 1 94.44 136 GLU A O 1
ATOM 1118 N N . PHE A 1 137 ? -0.819 9.539 -2.902 1 93.62 137 PHE A N 1
ATOM 1119 C CA . PHE A 1 137 ? -0.854 10.961 -2.555 1 93.62 137 PHE A CA 1
ATOM 1120 C C . PHE A 1 137 ? -0.189 11.203 -1.204 1 93.62 137 PHE A C 1
ATOM 1122 O O . PHE A 1 137 ? 0.661 12.086 -1.074 1 93.62 137 PHE A O 1
ATOM 1129 N N . VAL A 1 138 ? -0.587 10.422 -0.211 1 94.25 138 VAL A N 1
ATOM 1130 C CA . VAL A 1 138 ? -0.043 10.617 1.129 1 94.25 138 VAL A CA 1
ATOM 1131 C C . VAL A 1 138 ? 1.442 10.266 1.141 1 94.25 138 VAL A C 1
ATOM 1133 O O . VAL A 1 138 ? 2.234 10.906 1.835 1 94.25 138 VAL A O 1
ATOM 1136 N N . HIS A 1 139 ? 1.829 9.25 0.414 1 94.81 139 HIS A N 1
ATOM 1137 C CA . HIS A 1 139 ? 3.232 8.859 0.31 1 94.81 139 HIS A CA 1
ATOM 1138 C C . HIS A 1 139 ? 4.078 10.008 -0.244 1 94.81 139 HIS A C 1
ATOM 1140 O O . HIS A 1 139 ? 5.051 10.422 0.385 1 94.81 139 HIS A O 1
ATOM 1146 N N . LYS A 1 140 ? 3.689 10.508 -1.405 1 91.5 140 LYS A N 1
ATOM 1147 C CA . LYS A 1 140 ? 4.426 11.594 -2.045 1 91.5 140 LYS A CA 1
ATOM 1148 C C . LYS A 1 140 ? 4.43 12.844 -1.174 1 91.5 140 LYS A C 1
ATOM 1150 O O . LYS A 1 140 ? 5.441 13.539 -1.073 1 91.5 140 LYS A O 1
ATOM 1155 N N . GLY A 1 141 ? 3.299 13.117 -0.62 1 91.06 141 GLY A N 1
ATOM 1156 C CA . GLY A 1 141 ? 3.217 14.242 0.293 1 91.06 141 GLY A CA 1
ATOM 1157 C C . GLY A 1 141 ? 4.168 14.133 1.47 1 91.06 141 GLY A C 1
ATOM 1158 O O . GLY A 1 141 ? 4.758 15.125 1.897 1 91.06 141 GLY A O 1
ATOM 1159 N N . SER A 1 142 ? 4.246 12.914 2.012 1 91.81 142 SER A N 1
ATOM 1160 C CA . SER A 1 142 ? 5.125 12.688 3.158 1 91.81 142 SER A CA 1
ATOM 1161 C C . SER A 1 142 ? 6.582 12.953 2.797 1 91.81 142 SER A C 1
ATOM 1163 O O . SER A 1 142 ? 7.336 13.5 3.604 1 91.81 142 SER A O 1
ATOM 1165 N N . ILE A 1 143 ? 6.984 12.609 1.634 1 88.94 143 ILE A N 1
ATOM 1166 C CA . ILE A 1 143 ? 8.352 12.852 1.185 1 88.94 143 ILE A CA 1
ATOM 1167 C C . ILE A 1 143 ? 8.609 14.359 1.112 1 88.94 143 ILE A C 1
ATOM 1169 O O . ILE A 1 143 ? 9.656 14.836 1.552 1 88.94 143 ILE A O 1
ATOM 1173 N N . ASP A 1 144 ? 7.641 15.039 0.568 1 88.31 144 ASP A N 1
ATOM 1174 C CA . ASP A 1 144 ? 7.738 16.5 0.497 1 88.31 144 ASP A CA 1
ATOM 1175 C C . ASP A 1 144 ? 7.887 17.094 1.89 1 88.31 144 ASP A C 1
ATOM 1177 O O . ASP A 1 144 ? 8.734 17.969 2.107 1 88.31 144 ASP A O 1
ATOM 1181 N N . VAL A 1 145 ? 7.062 16.672 2.734 1 88.56 145 VAL A N 1
ATOM 1182 C CA . VAL A 1 145 ? 7.035 17.219 4.09 1 88.56 145 VAL A CA 1
ATOM 1183 C C . VAL A 1 145 ? 8.359 16.906 4.793 1 88.56 145 VAL A C 1
ATOM 1185 O O . VAL A 1 145 ? 8.922 17.781 5.469 1 88.56 145 VAL A O 1
ATOM 1188 N N . ASP A 1 146 ? 8.836 15.711 4.672 1 89.31 146 ASP A N 1
ATOM 1189 C CA . ASP A 1 146 ? 10.078 15.305 5.312 1 89.31 146 ASP A CA 1
ATOM 1190 C C . ASP A 1 146 ? 11.234 16.203 4.879 1 89.31 146 ASP A C 1
ATOM 1192 O O . ASP A 1 146 ? 12.086 16.578 5.691 1 89.31 146 ASP A O 1
ATOM 1196 N N . ALA A 1 147 ? 11.344 16.547 3.619 1 84.19 147 ALA A N 1
ATOM 1197 C CA . ALA A 1 147 ? 12.391 17.422 3.09 1 84.19 147 ALA A CA 1
ATOM 1198 C C . ALA A 1 147 ? 12.344 18.797 3.732 1 84.19 147 ALA A C 1
ATOM 1200 O O . ALA A 1 147 ? 13.375 19.453 3.904 1 84.19 147 ALA A O 1
ATOM 1201 N N . ASN A 1 148 ? 11.141 19.172 4.125 1 82.25 148 ASN A N 1
ATOM 1202 C CA . ASN A 1 148 ? 10.953 20.516 4.676 1 82.25 148 ASN A CA 1
ATOM 1203 C C . ASN A 1 148 ? 11.117 20.531 6.191 1 82.25 148 ASN A C 1
ATOM 1205 O O . ASN A 1 148 ? 11.422 21.562 6.785 1 82.25 148 ASN A O 1
ATOM 1209 N N . LEU A 1 149 ? 10.781 19.344 6.793 1 77.94 149 LEU A N 1
ATOM 1210 C CA . LEU A 1 149 ? 10.945 19.234 8.242 1 77.94 149 LEU A CA 1
ATOM 1211 C C . LEU A 1 149 ? 12.422 19.266 8.625 1 77.94 149 LEU A C 1
ATOM 1213 O O . LEU A 1 149 ? 12.758 19.625 9.758 1 77.94 149 LEU A O 1
ATOM 1217 N N . LEU A 1 150 ? 13.195 18.875 7.734 1 67.62 150 LEU A N 1
ATOM 1218 C CA . LEU A 1 150 ? 14.633 18.922 7.973 1 67.62 150 LEU A CA 1
ATOM 1219 C C . LEU A 1 150 ? 15.125 20.375 7.973 1 67.62 150 LEU A C 1
ATOM 1221 O O . LEU A 1 150 ? 16.125 20.688 8.617 1 67.62 150 LEU A O 1
ATOM 1225 N N . LYS A 1 151 ? 14.516 21.172 7.156 1 61.78 151 LYS A N 1
ATOM 1226 C CA . LYS A 1 151 ? 14.961 22.562 7.047 1 61.78 151 LYS A CA 1
ATOM 1227 C C . LYS A 1 151 ? 14.453 23.391 8.227 1 61.78 151 LYS A C 1
ATOM 1229 O O . LYS A 1 151 ? 15.055 24.422 8.562 1 61.78 151 LYS A O 1
ATOM 1234 N N . ALA A 1 152 ? 13.461 23.047 8.914 1 54.03 152 ALA A N 1
ATOM 1235 C CA . ALA A 1 152 ? 12.961 23.844 10.039 1 54.03 152 ALA A CA 1
ATOM 1236 C C . ALA A 1 152 ? 13.68 23.469 11.336 1 54.03 152 ALA A C 1
ATOM 1238 O O . ALA A 1 152 ? 14.117 22.344 11.5 1 54.03 152 ALA A O 1
ATOM 1239 N N . MET B 1 1 ? 18.172 11.172 -4.148 1 78.94 1 MET B N 1
ATOM 1240 C CA . MET B 1 1 ? 18.625 9.961 -3.465 1 78.94 1 MET B CA 1
ATOM 1241 C C . MET B 1 1 ? 17.625 8.828 -3.668 1 78.94 1 MET B C 1
ATOM 1243 O O . MET B 1 1 ? 16.422 9.07 -3.861 1 78.94 1 MET B O 1
ATOM 1247 N N . PRO B 1 2 ? 18.141 7.574 -3.801 1 86.44 2 PRO B N 1
ATOM 1248 C CA . PRO B 1 2 ? 17.234 6.449 -3.988 1 86.44 2 PRO B CA 1
ATOM 1249 C C . PRO B 1 2 ? 16.203 6.328 -2.857 1 86.44 2 PRO B C 1
ATOM 1251 O O . PRO B 1 2 ? 16.5 6.676 -1.713 1 86.44 2 PRO B O 1
ATOM 1254 N N . LEU B 1 3 ? 15.039 6.078 -3.26 1 88.44 3 LEU B N 1
ATOM 1255 C CA . LEU B 1 3 ? 13.977 5.82 -2.291 1 88.44 3 LEU B CA 1
ATOM 1256 C C . LEU B 1 3 ? 13.914 4.34 -1.934 1 88.44 3 LEU B C 1
ATOM 1258 O O . LEU B 1 3 ? 14.125 3.48 -2.791 1 88.44 3 LEU B O 1
ATOM 1262 N N . SER B 1 4 ? 13.812 4.105 -0.678 1 92.5 4 SER B N 1
ATOM 1263 C CA . SER B 1 4 ? 13.594 2.738 -0.217 1 92.5 4 SER B CA 1
ATOM 1264 C C . SER B 1 4 ? 12.391 2.656 0.716 1 92.5 4 SER B C 1
ATOM 1266 O O . SER B 1 4 ? 12.109 3.6 1.459 1 92.5 4 SER B O 1
ATOM 1268 N N . GLY B 1 5 ? 11.672 1.581 0.649 1 94.06 5 GLY B N 1
ATOM 1269 C CA . GLY B 1 5 ? 10.5 1.451 1.509 1 94.06 5 GLY B CA 1
ATOM 1270 C C . GLY B 1 5 ? 9.703 0.19 1.244 1 94.06 5 GLY B C 1
ATOM 1271 O O . GLY B 1 5 ? 10.219 -0.764 0.655 1 94.06 5 GLY B O 1
ATOM 1272 N N . LYS B 1 6 ? 8.516 0.157 1.884 1 96.81 6 LYS B N 1
ATOM 1273 C CA . LYS B 1 6 ? 7.578 -0.951 1.733 1 96.81 6 LYS B CA 1
ATOM 1274 C C . LYS B 1 6 ? 6.164 -0.44 1.465 1 96.81 6 LYS B C 1
ATOM 1276 O O . LYS B 1 6 ? 5.738 0.557 2.051 1 96.81 6 LYS B O 1
ATOM 1281 N N . ILE B 1 7 ? 5.508 -1.061 0.563 1 97.88 7 ILE B N 1
ATOM 1282 C CA . ILE B 1 7 ? 4.078 -0.856 0.36 1 97.88 7 ILE B CA 1
ATOM 1283 C C . ILE B 1 7 ? 3.344 -2.193 0.458 1 97.88 7 ILE B C 1
ATOM 1285 O O . ILE B 1 7 ? 3.92 -3.246 0.171 1 97.88 7 ILE B O 1
ATOM 1289 N N . SER B 1 8 ? 2.084 -2.18 0.892 1 98.31 8 SER B N 1
ATOM 1290 C CA . SER B 1 8 ? 1.429 -3.465 1.113 1 98.31 8 SER B CA 1
ATOM 1291 C C . SER B 1 8 ? -0.084 -3.348 0.963 1 98.31 8 SER B C 1
ATOM 1293 O O . SER B 1 8 ? -0.631 -2.242 0.973 1 98.31 8 SER B O 1
ATOM 1295 N N . THR B 1 9 ? -0.694 -4.453 0.764 1 97.69 9 THR B N 1
ATOM 1296 C CA . THR B 1 9 ? -2.146 -4.578 0.718 1 97.69 9 THR B CA 1
ATOM 1297 C C . THR B 1 9 ? -2.604 -5.844 1.438 1 97.69 9 THR B C 1
ATOM 1299 O O . THR B 1 9 ? -1.954 -6.887 1.339 1 97.69 9 THR B O 1
ATOM 1302 N N . GLU B 1 10 ? -3.584 -5.727 2.229 1 96.44 10 GLU B N 1
ATOM 1303 C CA . GLU B 1 10 ? -4.25 -6.844 2.896 1 96.44 10 GLU B CA 1
ATOM 1304 C C . GLU B 1 10 ? -5.645 -7.074 2.322 1 96.44 10 GLU B C 1
ATOM 1306 O O . GLU B 1 10 ? -6.426 -6.133 2.174 1 96.44 10 GLU B O 1
ATOM 1311 N N . ILE B 1 11 ? -5.902 -8.328 2.08 1 93.44 11 ILE B N 1
ATOM 1312 C CA . ILE B 1 11 ? -7.152 -8.695 1.426 1 93.44 11 ILE B CA 1
ATOM 1313 C C . ILE B 1 11 ? -7.84 -9.812 2.209 1 93.44 11 ILE B C 1
ATOM 1315 O O . ILE B 1 11 ? -7.207 -10.812 2.551 1 93.44 11 ILE B O 1
ATOM 1319 N N . ARG B 1 12 ? -9.117 -9.633 2.537 1 89.88 12 ARG B N 1
ATOM 1320 C CA . ARG B 1 12 ? -9.914 -10.75 3.031 1 89.88 12 ARG B CA 1
ATOM 1321 C C . ARG B 1 12 ? -10.305 -11.688 1.894 1 89.88 12 ARG B C 1
ATOM 1323 O O . ARG B 1 12 ? -10.812 -11.242 0.862 1 89.88 12 ARG B O 1
ATOM 1330 N N . VAL B 1 13 ? -10.016 -12.945 2.059 1 90.25 13 VAL B N 1
ATOM 1331 C CA . VAL B 1 13 ? -10.242 -13.891 0.969 1 90.25 13 VAL B CA 1
ATOM 1332 C C . VAL B 1 13 ? -11.195 -14.992 1.425 1 90.25 13 VAL B C 1
ATOM 1334 O O . VAL B 1 13 ? -11.359 -15.219 2.625 1 90.25 13 VAL B O 1
ATOM 1337 N N . HIS B 1 14 ? -11.75 -15.625 0.519 1 88.12 14 HIS B N 1
ATOM 1338 C CA . HIS B 1 14 ? -12.68 -16.719 0.782 1 88.12 14 HIS B CA 1
ATOM 1339 C C . HIS B 1 14 ? -11.945 -18.047 0.938 1 88.12 14 HIS B C 1
ATOM 1341 O O . HIS B 1 14 ? -12.305 -18.859 1.787 1 88.12 14 HIS B O 1
ATOM 1347 N N . ALA B 1 15 ? -11.023 -18.25 0.075 1 87.94 15 ALA B N 1
ATOM 1348 C CA . ALA B 1 15 ? -10.203 -19.453 0.205 1 87.94 15 ALA B CA 1
ATOM 1349 C C . ALA B 1 15 ? -9.328 -19.391 1.454 1 87.94 15 ALA B C 1
ATOM 1351 O O . ALA B 1 15 ? -8.992 -18.297 1.93 1 87.94 15 ALA B O 1
ATOM 1352 N N . THR B 1 16 ? -8.914 -20.531 1.92 1 89.38 16 THR B N 1
ATOM 1353 C CA . THR B 1 16 ? -8.117 -20.562 3.143 1 89.38 16 THR B CA 1
ATOM 1354 C C . THR B 1 16 ? -6.691 -20.094 2.867 1 89.38 16 THR B C 1
ATOM 1356 O O . THR B 1 16 ? -6.195 -20.219 1.745 1 89.38 16 THR B O 1
ATOM 1359 N N . ALA B 1 17 ? -6.105 -19.578 3.93 1 90.25 17 ALA B N 1
ATOM 1360 C CA . ALA B 1 17 ? -4.699 -19.188 3.836 1 90.25 17 ALA B CA 1
ATOM 1361 C C . ALA B 1 17 ? -3.838 -20.359 3.379 1 90.25 17 ALA B C 1
ATOM 1363 O O . ALA B 1 17 ? -2.875 -20.188 2.631 1 90.25 17 ALA B O 1
ATOM 1364 N N . GLU B 1 18 ? -4.18 -21.5 3.826 1 88.69 18 GLU B N 1
ATOM 1365 C CA . GLU B 1 18 ? -3.441 -22.703 3.445 1 88.69 18 GLU B CA 1
ATOM 1366 C C . GLU B 1 18 ? -3.537 -22.953 1.944 1 88.69 18 GLU B C 1
ATOM 1368 O O . GLU B 1 18 ? -2.537 -23.281 1.298 1 88.69 18 GLU B O 1
ATOM 1373 N N . LYS B 1 19 ? -4.652 -22.875 1.411 1 87.31 19 LYS B N 1
ATOM 1374 C CA . LYS B 1 19 ? -4.844 -23.062 -0.023 1 87.31 19 LYS B CA 1
ATOM 1375 C C . LYS B 1 19 ? -4.055 -22.031 -0.829 1 87.31 19 LYS B C 1
ATOM 1377 O O . LYS B 1 19 ? -3.43 -22.375 -1.835 1 87.31 19 LYS B O 1
ATOM 1382 N N . TRP B 1 20 ? -4.121 -20.812 -0.435 1 90.5 20 TRP B N 1
ATOM 1383 C CA . TRP B 1 20 ? -3.365 -19.75 -1.087 1 90.5 20 TRP B CA 1
ATOM 1384 C C . TRP B 1 20 ? -1.868 -20.047 -1.051 1 90.5 20 TRP B C 1
ATOM 1386 O O . TRP B 1 20 ? -1.184 -19.938 -2.07 1 90.5 20 TRP B O 1
ATOM 1396 N N . PHE B 1 21 ? -1.425 -20.391 0.133 1 90.56 21 PHE B N 1
ATOM 1397 C CA . PHE B 1 21 ? -0.005 -20.672 0.295 1 90.56 21 PHE B CA 1
ATOM 1398 C C . PHE B 1 21 ? 0.418 -21.828 -0.608 1 90.56 21 PHE B C 1
ATOM 1400 O O . PHE B 1 21 ? 1.458 -21.75 -1.267 1 90.56 21 PHE B O 1
ATOM 1407 N N . ASN B 1 22 ? -0.368 -22.781 -0.67 1 86.75 22 ASN B N 1
ATOM 1408 C CA . ASN B 1 22 ? -0.057 -23.938 -1.512 1 86.75 22 ASN B CA 1
ATOM 1409 C C . ASN B 1 22 ? -0.008 -23.562 -2.988 1 86.75 22 ASN B C 1
ATOM 1411 O O . ASN B 1 22 ? 0.846 -24.047 -3.73 1 86.75 22 ASN B O 1
ATOM 1415 N N . LEU B 1 23 ? -0.875 -22.781 -3.395 1 84.81 23 LEU B N 1
ATOM 1416 C CA . LEU B 1 23 ? -0.896 -22.312 -4.777 1 84.81 23 LEU B CA 1
ATOM 1417 C C . LEU B 1 23 ? 0.42 -21.641 -5.145 1 84.81 23 LEU B C 1
ATOM 1419 O O . LEU B 1 23 ? 1.046 -21.984 -6.148 1 84.81 23 LEU B O 1
ATOM 1423 N N . PHE B 1 24 ? 0.897 -20.797 -4.336 1 84.19 24 PHE B N 1
ATOM 1424 C CA . PHE B 1 24 ? 2.078 -20 -4.652 1 84.19 24 PHE B CA 1
ATOM 1425 C C . PHE B 1 24 ? 3.352 -20.797 -4.391 1 84.19 24 PHE B C 1
ATOM 1427 O O . PHE B 1 24 ? 4.383 -20.547 -5.02 1 84.19 24 PHE B O 1
ATOM 1434 N N . ALA B 1 25 ? 3.229 -21.703 -3.543 1 78.5 25 ALA B N 1
ATOM 1435 C CA . ALA B 1 25 ? 4.41 -22.484 -3.195 1 78.5 25 ALA B CA 1
ATOM 1436 C C . ALA B 1 25 ? 4.617 -23.641 -4.18 1 78.5 25 ALA B C 1
ATOM 1438 O O . ALA B 1 25 ? 5.746 -24.062 -4.41 1 78.5 25 ALA B O 1
ATOM 1439 N N . THR B 1 26 ? 3.533 -24.062 -4.762 1 76.62 26 THR B N 1
ATOM 1440 C CA . THR B 1 26 ? 3.713 -25.328 -5.477 1 76.62 26 THR B CA 1
ATOM 1441 C C . THR B 1 26 ? 3.074 -25.25 -6.859 1 76.62 26 THR B C 1
ATOM 1443 O O . THR B 1 26 ? 3.4 -26.062 -7.738 1 76.62 26 THR B O 1
ATOM 1446 N N . GLN B 1 27 ? 2.143 -24.359 -7.039 1 75.19 27 GLN B N 1
ATOM 1447 C CA . GLN B 1 27 ? 1.381 -24.359 -8.281 1 75.19 27 GLN B CA 1
ATOM 1448 C C . GLN B 1 27 ? 1.385 -22.984 -8.93 1 75.19 27 GLN B C 1
ATOM 1450 O O . GLN B 1 27 ? 0.365 -22.531 -9.461 1 75.19 27 GLN B O 1
ATOM 1455 N N . LEU B 1 28 ? 2.451 -22.344 -8.914 1 75 28 LEU B N 1
ATOM 1456 C CA . LEU B 1 28 ? 2.553 -20.969 -9.406 1 75 28 LEU B CA 1
ATOM 1457 C C . LEU B 1 28 ? 2.189 -20.891 -10.883 1 75 28 LEU B C 1
ATOM 1459 O O . LEU B 1 28 ? 1.647 -19.875 -11.336 1 75 28 LEU B O 1
ATOM 1463 N N . HIS B 1 29 ? 2.453 -22.047 -11.594 1 71.38 29 HIS B N 1
ATOM 1464 C CA . HIS B 1 29 ? 2.168 -22.078 -13.023 1 71.38 29 HIS B CA 1
ATOM 1465 C C . HIS B 1 29 ? 0.668 -22.016 -13.289 1 71.38 29 HIS B C 1
ATOM 1467 O O . HIS B 1 29 ? 0.245 -21.688 -14.398 1 71.38 29 HIS B O 1
ATOM 1473 N N . HIS B 1 30 ? -0.13 -22.266 -12.273 1 72.94 30 HIS B N 1
ATOM 1474 C CA . HIS B 1 30 ? -1.579 -22.25 -12.438 1 72.94 30 HIS B CA 1
ATOM 1475 C C . HIS B 1 30 ? -2.133 -20.828 -12.32 1 72.94 30 HIS B C 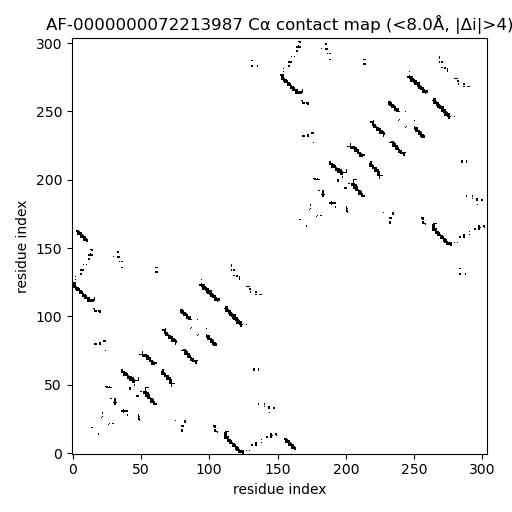1
ATOM 1477 O O . HIS B 1 30 ? -3.25 -20.562 -12.758 1 72.94 30 HIS B O 1
ATOM 1483 N N . VAL B 1 31 ? -1.378 -19.906 -11.789 1 73.19 31 VAL B N 1
ATOM 1484 C CA . VAL B 1 31 ? -1.861 -18.562 -11.531 1 73.19 31 VAL B CA 1
ATOM 1485 C C . VAL B 1 31 ? -2.299 -17.906 -12.844 1 73.19 31 VAL B C 1
ATOM 1487 O O . VAL B 1 31 ? -3.303 -17.188 -12.883 1 73.19 31 VAL B O 1
ATOM 1490 N N . GLN B 1 32 ? -1.557 -18.188 -13.906 1 74.69 32 GLN B N 1
ATOM 1491 C CA . GLN B 1 32 ? -1.851 -17.562 -15.195 1 74.69 32 GLN B CA 1
ATOM 1492 C C . GLN B 1 32 ? -3.229 -17.969 -15.703 1 74.69 32 GLN B C 1
ATOM 1494 O O . GLN B 1 32 ? -3.834 -17.266 -16.516 1 74.69 32 GLN B O 1
ATOM 1499 N N . ASN B 1 33 ? -3.725 -19.078 -15.195 1 74.56 33 ASN B N 1
ATOM 1500 C CA . ASN B 1 33 ? -5.027 -19.578 -15.617 1 74.56 33 ASN B CA 1
ATOM 1501 C C . ASN B 1 33 ? -6.148 -19.031 -14.742 1 74.56 33 ASN B C 1
ATOM 1503 O O . ASN B 1 33 ? -7.328 -19.219 -15.047 1 74.56 33 ASN B O 1
ATOM 1507 N N . LEU B 1 34 ? -5.715 -18.375 -13.695 1 74.38 34 LEU B N 1
ATOM 1508 C CA . LEU B 1 34 ? -6.711 -17.953 -12.719 1 74.38 34 LEU B CA 1
ATOM 1509 C C . LEU B 1 34 ? -6.996 -16.453 -12.836 1 74.38 34 LEU B C 1
ATOM 1511 O O . LEU B 1 34 ? -7.918 -15.938 -12.203 1 74.38 34 LEU B O 1
ATOM 1515 N N . THR B 1 35 ? -6.266 -15.742 -13.656 1 75.06 35 THR B N 1
ATOM 1516 C CA . THR B 1 35 ? -6.461 -14.312 -13.852 1 75.06 35 THR B CA 1
ATOM 1517 C C . THR B 1 35 ? -6.129 -13.914 -15.289 1 75.06 35 THR B C 1
ATOM 1519 O O . THR B 1 35 ? -5.195 -14.453 -15.891 1 75.06 35 THR B O 1
ATOM 1522 N N . ASP B 1 36 ? -6.793 -12.938 -15.875 1 77.44 36 ASP B N 1
ATOM 1523 C CA . ASP B 1 36 ? -6.562 -12.453 -17.234 1 77.44 36 ASP B CA 1
ATOM 1524 C C . ASP B 1 36 ? -5.414 -11.445 -17.266 1 77.44 36 ASP B C 1
ATOM 1526 O O . ASP B 1 36 ? -4.98 -11.023 -18.328 1 77.44 36 ASP B O 1
ATOM 1530 N N . ARG B 1 37 ? -4.93 -11.172 -16.156 1 81.75 37 ARG B N 1
ATOM 1531 C CA . ARG B 1 37 ? -3.896 -10.148 -16.062 1 81.75 37 ARG B CA 1
ATOM 1532 C C . ARG B 1 37 ? -2.518 -10.734 -16.359 1 81.75 37 ARG B C 1
ATOM 1534 O O . ARG B 1 37 ? -1.566 -10 -16.625 1 81.75 37 ARG B O 1
ATOM 1541 N N . VAL B 1 38 ? -2.432 -12.008 -16.25 1 82 38 VAL B N 1
ATOM 1542 C CA . VAL B 1 38 ? -1.22 -12.734 -16.609 1 82 38 VAL B CA 1
ATOM 1543 C C . VAL B 1 38 ? -1.396 -13.375 -17.984 1 82 38 VAL B C 1
ATOM 1545 O O . VAL B 1 38 ? -2.312 -14.172 -18.188 1 82 38 VAL B O 1
ATOM 1548 N N . HIS B 1 39 ? -0.555 -13.016 -18.875 1 85.06 39 HIS B N 1
ATOM 1549 C CA . HIS B 1 39 ? -0.708 -13.477 -20.25 1 85.06 39 HIS B CA 1
ATOM 1550 C C . HIS B 1 39 ? 0.134 -14.719 -20.516 1 85.06 39 HIS B C 1
ATOM 1552 O O . HIS B 1 39 ? -0.184 -15.508 -21.406 1 85.06 39 HIS B O 1
ATOM 1558 N N . GLY B 1 40 ? 1.289 -14.75 -19.891 1 79.19 40 GLY B N 1
ATOM 1559 C CA . GLY B 1 40 ? 2.135 -15.914 -20.094 1 79.19 40 GLY B CA 1
ATOM 1560 C C . GLY B 1 40 ? 3.201 -16.062 -19.016 1 79.19 40 GLY B C 1
ATOM 1561 O O . GLY B 1 40 ? 3.697 -15.062 -18.484 1 79.19 40 GLY B O 1
ATOM 1562 N N . THR B 1 41 ? 3.412 -17.312 -18.719 1 80.81 41 THR B N 1
ATOM 1563 C CA . THR B 1 41 ? 4.508 -17.625 -17.812 1 80.81 41 THR B CA 1
ATOM 1564 C C . THR B 1 41 ? 5.336 -18.797 -18.344 1 80.81 41 THR B C 1
ATOM 1566 O O . THR B 1 41 ? 4.816 -19.656 -19.062 1 80.81 41 THR B O 1
ATOM 1569 N N . LYS B 1 42 ? 6.641 -18.625 -18.219 1 78.38 42 LYS B N 1
ATOM 1570 C CA . LYS B 1 42 ? 7.531 -19.719 -18.609 1 78.38 42 LYS B CA 1
ATOM 1571 C C . LYS B 1 42 ? 8.672 -19.875 -17.609 1 78.38 42 LYS B C 1
ATOM 1573 O O . LYS B 1 42 ? 9.078 -18.906 -16.969 1 78.38 42 LYS B O 1
ATOM 1578 N N . LEU B 1 43 ? 9.047 -21.156 -17.547 1 77.19 43 LEU B N 1
ATOM 1579 C CA . LEU B 1 43 ? 10.266 -21.422 -16.797 1 77.19 43 LEU B CA 1
ATOM 1580 C C . LEU B 1 43 ? 11.5 -20.984 -17.562 1 77.19 43 LEU B C 1
ATOM 1582 O O . LEU B 1 43 ? 11.734 -21.438 -18.688 1 77.19 43 LEU B O 1
ATOM 1586 N N . HIS B 1 44 ? 12.156 -20 -17.125 1 77.62 44 HIS B N 1
ATOM 1587 C CA . HIS B 1 44 ? 13.344 -19.484 -17.781 1 77.62 44 HIS B CA 1
ATOM 1588 C C . HIS B 1 44 ? 14.578 -20.312 -17.422 1 77.62 44 HIS B C 1
ATOM 1590 O O . HIS B 1 44 ? 15.406 -20.594 -18.297 1 77.62 44 HIS B O 1
ATOM 1596 N N . HIS B 1 45 ? 14.695 -20.562 -16.172 1 77.31 45 HIS B N 1
ATOM 1597 C CA . HIS B 1 45 ? 15.805 -21.375 -15.688 1 77.31 45 HIS B CA 1
ATOM 1598 C C . HIS B 1 45 ? 15.367 -22.312 -14.562 1 77.31 45 HIS B C 1
ATOM 1600 O O . HIS B 1 45 ? 14.586 -21.906 -13.688 1 77.31 45 HIS B O 1
ATOM 1606 N N . GLY B 1 46 ? 15.828 -23.547 -14.586 1 70.88 46 GLY B N 1
ATOM 1607 C CA . GLY B 1 46 ? 15.547 -24.484 -13.523 1 70.88 46 GLY B CA 1
ATOM 1608 C C . GLY B 1 46 ? 14.75 -25.688 -13.984 1 70.88 46 GLY B C 1
ATOM 1609 O O . GLY B 1 46 ? 14.32 -25.75 -15.141 1 70.88 46 GLY B O 1
ATOM 1610 N N . GLU B 1 47 ? 14.727 -26.609 -13.062 1 66.5 47 GLU B N 1
ATOM 1611 C CA . GLU B 1 47 ? 14.094 -27.891 -13.391 1 66.5 47 GLU B CA 1
ATOM 1612 C C . GLU B 1 47 ? 12.594 -27.859 -13.117 1 66.5 47 GLU B C 1
ATOM 1614 O O . GLU B 1 47 ? 11.82 -28.5 -13.82 1 66.5 47 GLU B O 1
ATOM 1619 N N . ASP B 1 48 ? 12.297 -27.125 -12.102 1 68.25 48 ASP B N 1
ATOM 1620 C CA . ASP B 1 48 ? 10.883 -27.047 -11.766 1 68.25 48 ASP B CA 1
ATOM 1621 C C . ASP B 1 48 ? 10.531 -25.672 -11.195 1 68.25 48 ASP B C 1
ATOM 1623 O O . ASP B 1 48 ? 11.422 -24.859 -10.906 1 68.25 48 ASP B O 1
ATOM 1627 N N . TRP B 1 49 ? 9.328 -25.344 -11.188 1 67.69 49 TRP B N 1
ATOM 1628 C CA . TRP B 1 49 ? 8.805 -24.016 -10.867 1 67.69 49 TRP B CA 1
ATOM 1629 C C . TRP B 1 49 ? 9.102 -23.641 -9.414 1 67.69 49 TRP B C 1
ATOM 1631 O O . TRP B 1 49 ? 9.102 -22.469 -9.055 1 67.69 49 TRP B O 1
ATOM 1641 N N . HIS B 1 50 ? 9.398 -24.609 -8.586 1 66.31 50 HIS B N 1
ATOM 1642 C CA . HIS B 1 50 ? 9.406 -24.281 -7.16 1 66.31 50 HIS B CA 1
ATOM 1643 C C . HIS B 1 50 ? 10.773 -24.547 -6.543 1 66.31 50 HIS B C 1
ATOM 1645 O O . HIS B 1 50 ? 10.953 -24.391 -5.328 1 66.31 50 HIS B O 1
ATOM 1651 N N . HIS B 1 51 ? 11.617 -24.781 -7.387 1 66.44 51 HIS B N 1
ATOM 1652 C CA . HIS B 1 51 ? 12.977 -24.953 -6.887 1 66.44 51 HIS B CA 1
ATOM 1653 C C . HIS B 1 51 ? 13.641 -23.594 -6.648 1 66.44 51 HIS B C 1
ATOM 1655 O O . HIS B 1 51 ? 13.375 -22.641 -7.367 1 66.44 51 HIS B O 1
ATOM 1661 N N . ASN B 1 52 ? 14.383 -23.484 -5.504 1 67.75 52 ASN B N 1
ATOM 1662 C CA . ASN B 1 52 ? 15.039 -22.25 -5.09 1 67.75 52 ASN B CA 1
ATOM 1663 C C . ASN B 1 52 ? 15.867 -21.656 -6.219 1 67.75 52 ASN B C 1
ATOM 1665 O O . ASN B 1 52 ? 16.078 -20.438 -6.266 1 67.75 52 ASN B O 1
ATOM 1669 N N . GLU B 1 53 ? 16.172 -22.469 -7.164 1 74.25 53 GLU B N 1
ATOM 1670 C CA . GLU B 1 53 ? 17.047 -21.953 -8.211 1 74.25 53 GLU B CA 1
ATOM 1671 C C . GLU B 1 53 ? 16.25 -21.609 -9.469 1 74.25 53 GLU B C 1
ATOM 1673 O O . GLU B 1 53 ? 16.797 -21.062 -10.43 1 74.25 53 GLU B O 1
ATOM 1678 N N . SER B 1 54 ? 15.008 -21.875 -9.391 1 81 54 SER B N 1
ATOM 1679 C CA . SER B 1 54 ? 14.211 -21.672 -10.602 1 81 54 SER B CA 1
ATOM 1680 C C . SER B 1 54 ? 13.891 -20.203 -10.805 1 81 54 SER B C 1
ATOM 1682 O O . SER B 1 54 ? 13.648 -19.469 -9.836 1 81 54 SER B O 1
ATOM 1684 N N . ILE B 1 55 ? 14.031 -19.859 -12.047 1 88.56 55 ILE B N 1
ATOM 1685 C CA . ILE B 1 55 ? 13.656 -18.516 -12.469 1 88.56 55 ILE B CA 1
ATOM 1686 C C . ILE B 1 55 ? 12.453 -18.578 -13.414 1 88.56 55 ILE B C 1
ATOM 1688 O O . ILE B 1 55 ? 12.469 -19.328 -14.391 1 88.56 55 ILE B O 1
ATOM 1692 N N . LYS B 1 56 ? 11.461 -17.859 -13.023 1 88.19 56 LYS B N 1
ATOM 1693 C CA . LYS B 1 56 ? 10.258 -17.781 -13.844 1 88.19 56 LYS B CA 1
ATOM 1694 C C . LYS B 1 56 ? 10.188 -16.469 -14.609 1 88.19 56 LYS B C 1
ATOM 1696 O O . LYS B 1 56 ? 10.664 -15.438 -14.125 1 88.19 56 LYS B O 1
ATOM 1701 N N . HIS B 1 57 ? 9.672 -16.609 -15.797 1 90.5 57 HIS B N 1
ATOM 1702 C CA . HIS B 1 57 ? 9.445 -15.43 -16.625 1 90.5 57 HIS B CA 1
ATOM 1703 C C . HIS B 1 57 ? 7.953 -15.117 -16.75 1 90.5 57 HIS B C 1
ATOM 1705 O O . HIS B 1 57 ? 7.156 -15.992 -17.078 1 90.5 57 HIS B O 1
ATOM 1711 N N . TRP B 1 58 ? 7.602 -13.906 -16.422 1 90.44 58 TRP B N 1
ATOM 1712 C CA . TRP B 1 58 ? 6.203 -13.484 -16.422 1 90.44 58 TRP B CA 1
ATOM 1713 C C . TRP B 1 58 ? 5.961 -12.414 -17.484 1 90.44 58 TRP B C 1
ATOM 1715 O O . TRP B 1 58 ? 6.789 -11.516 -17.672 1 90.44 58 TRP B O 1
ATOM 1725 N N . THR B 1 59 ? 4.879 -12.508 -18.188 1 90.94 59 THR B N 1
ATOM 1726 C CA . THR B 1 59 ? 4.336 -11.461 -19.047 1 90.94 59 THR B CA 1
ATOM 1727 C C . THR B 1 59 ? 2.941 -11.055 -18.578 1 90.94 59 THR B C 1
ATOM 1729 O O . THR B 1 59 ? 2.021 -11.875 -18.562 1 90.94 59 THR B O 1
ATOM 1732 N N . CYS B 1 60 ? 2.793 -9.82 -18.172 1 92.12 60 CYS B N 1
ATOM 1733 C CA . CYS B 1 60 ? 1.536 -9.359 -17.594 1 92.12 60 CYS B CA 1
ATOM 1734 C C . CYS B 1 60 ? 1.197 -7.953 -18.078 1 92.12 60 CYS B C 1
ATOM 1736 O O . CYS B 1 60 ? 2.049 -7.262 -18.625 1 92.12 60 CYS B O 1
ATOM 1738 N N . THR B 1 61 ? -0.032 -7.527 -17.891 1 91.44 61 THR B N 1
ATOM 1739 C CA . THR B 1 61 ? -0.44 -6.141 -18.094 1 91.44 61 THR B CA 1
ATOM 1740 C C . THR B 1 61 ? -0.482 -5.391 -16.766 1 91.44 61 THR B C 1
ATOM 1742 O O . THR B 1 61 ? -1.291 -5.711 -15.883 1 91.44 61 THR B O 1
ATOM 1745 N N . ILE B 1 62 ? 0.368 -4.434 -16.609 1 91.12 62 ILE B N 1
ATOM 1746 C CA . ILE B 1 62 ? 0.431 -3.6 -15.414 1 91.12 62 ILE B CA 1
ATOM 1747 C C . ILE B 1 62 ? 0.193 -2.139 -15.789 1 91.12 62 ILE B C 1
ATOM 1749 O O . ILE B 1 62 ? 0.954 -1.56 -16.562 1 91.12 62 ILE B O 1
ATOM 1753 N N . ASP B 1 63 ? -0.838 -1.624 -15.195 1 88.06 63 ASP B N 1
ATOM 1754 C CA . ASP B 1 63 ? -1.214 -0.244 -15.484 1 88.06 63 ASP B CA 1
ATOM 1755 C C . ASP B 1 63 ? -1.336 -0.014 -16.984 1 88.06 63 ASP B C 1
ATOM 1757 O O . ASP B 1 63 ? -0.764 0.938 -17.531 1 88.06 63 ASP B O 1
ATOM 1761 N N . GLY B 1 64 ? -1.91 -0.95 -17.672 1 87.25 64 GLY B N 1
ATOM 1762 C CA . GLY B 1 64 ? -2.238 -0.844 -19.078 1 87.25 64 GLY B CA 1
ATOM 1763 C C . GLY B 1 64 ? -1.059 -1.136 -20 1 87.25 64 GLY B C 1
ATOM 1764 O O . GLY B 1 64 ? -1.182 -1.071 -21.219 1 87.25 64 GLY B O 1
ATOM 1765 N N . LYS B 1 65 ? 0.076 -1.457 -19.5 1 91.19 65 LYS B N 1
ATOM 1766 C CA . LYS B 1 65 ? 1.281 -1.729 -20.281 1 91.19 65 LYS B CA 1
ATOM 1767 C C . LYS B 1 65 ? 1.719 -3.182 -20.125 1 91.19 65 LYS B C 1
ATOM 1769 O O . LYS B 1 65 ? 1.713 -3.725 -19.016 1 91.19 65 LYS B O 1
ATOM 1774 N N . VAL B 1 66 ? 2.098 -3.738 -21.266 1 92.06 66 VAL B N 1
ATOM 1775 C CA . VAL B 1 66 ? 2.684 -5.074 -21.234 1 92.06 66 VAL B CA 1
ATOM 1776 C C . VAL B 1 66 ? 4.039 -5.02 -20.531 1 92.06 66 VAL B C 1
ATOM 1778 O O . VAL B 1 66 ? 4.918 -4.246 -20.922 1 92.06 66 VAL B O 1
ATOM 1781 N N . THR B 1 67 ? 4.207 -5.73 -19.484 1 93.12 67 THR B N 1
ATOM 1782 C CA . THR B 1 67 ? 5.418 -5.773 -18.656 1 93.12 67 THR B CA 1
ATOM 1783 C C . THR B 1 67 ? 5.945 -7.199 -18.547 1 93.12 67 THR B C 1
ATOM 1785 O O . THR B 1 67 ? 5.176 -8.141 -18.328 1 93.12 67 THR B O 1
ATOM 1788 N N . THR B 1 68 ? 7.203 -7.355 -18.781 1 93.19 68 THR B N 1
ATOM 1789 C CA . THR B 1 68 ? 7.844 -8.656 -18.609 1 93.19 68 THR B CA 1
ATOM 1790 C C . THR B 1 68 ? 8.883 -8.594 -17.484 1 93.19 68 THR B C 1
ATOM 1792 O O . THR B 1 68 ? 9.594 -7.602 -17.344 1 93.19 68 THR B O 1
ATOM 1795 N N . TYR B 1 69 ? 8.906 -9.68 -16.688 1 93.19 69 TYR B N 1
ATOM 1796 C CA . TYR B 1 69 ? 9.898 -9.719 -15.617 1 93.19 69 TYR B CA 1
ATOM 1797 C C . TYR B 1 69 ? 10.195 -11.148 -15.195 1 93.19 69 TYR B C 1
ATOM 1799 O O . TYR B 1 69 ? 9.5 -12.086 -15.609 1 93.19 69 TYR B O 1
ATOM 1807 N N . HIS B 1 70 ? 11.297 -11.273 -14.492 1 92.69 70 HIS B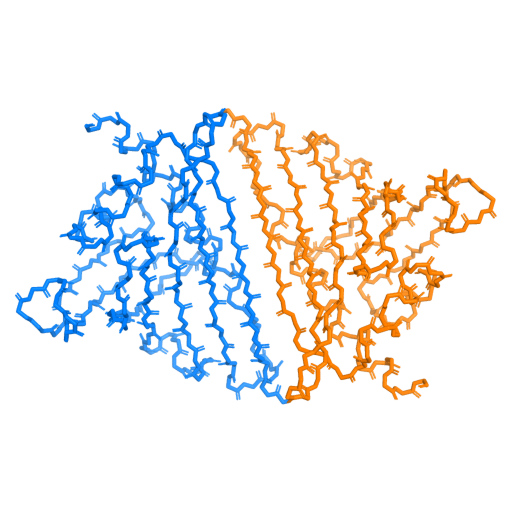 N 1
ATOM 1808 C CA . HIS B 1 70 ? 11.719 -12.555 -13.922 1 92.69 70 HIS B CA 1
ATOM 1809 C C . HIS B 1 70 ? 11.438 -12.602 -12.43 1 92.69 70 HIS B C 1
ATOM 1811 O O . HIS B 1 70 ? 11.5 -11.578 -11.742 1 92.69 70 HIS B O 1
ATOM 1817 N N . GLU B 1 71 ? 11.117 -13.773 -12.039 1 91.81 71 GLU B N 1
ATOM 1818 C CA . GLU B 1 71 ? 10.82 -13.992 -10.625 1 91.81 71 GLU B CA 1
ATOM 1819 C C . GLU B 1 71 ? 11.547 -15.227 -10.094 1 91.81 71 GLU B C 1
ATOM 1821 O O . GLU B 1 71 ? 11.594 -16.266 -10.758 1 91.81 71 GLU B O 1
ATOM 1826 N N . SER B 1 72 ? 12.219 -15.102 -8.992 1 90.69 72 SER B N 1
ATOM 1827 C CA . SER B 1 72 ? 12.789 -16.234 -8.289 1 90.69 72 SER B CA 1
ATOM 1828 C C . SER B 1 72 ? 12.352 -16.25 -6.824 1 90.69 72 SER B C 1
ATOM 1830 O O . SER B 1 72 ? 12.023 -15.211 -6.258 1 90.69 72 SER B O 1
ATOM 1832 N N . ILE B 1 73 ? 12.367 -17.406 -6.238 1 90.19 73 ILE B N 1
ATOM 1833 C CA . ILE B 1 73 ? 12 -17.531 -4.828 1 90.19 73 ILE B CA 1
ATOM 1834 C C . ILE B 1 73 ? 13.234 -17.312 -3.957 1 90.19 73 ILE B C 1
ATOM 1836 O O . ILE B 1 73 ? 14.266 -17.969 -4.141 1 90.19 73 ILE B O 1
ATOM 1840 N N . GLU B 1 74 ? 13.164 -16.422 -3.113 1 91.88 74 GLU B N 1
ATOM 1841 C CA . GLU B 1 74 ? 14.25 -16.141 -2.184 1 91.88 74 GLU B CA 1
ATOM 1842 C C . GLU B 1 74 ? 14.117 -16.969 -0.91 1 91.88 74 GLU B C 1
ATOM 1844 O O . GLU B 1 74 ? 15.109 -17.484 -0.39 1 91.88 74 GLU B O 1
ATOM 1849 N N . SER B 1 75 ? 12.906 -17.078 -0.401 1 92.31 75 SER B N 1
ATOM 1850 C CA . SER B 1 75 ? 12.711 -17.875 0.803 1 92.31 75 SER B CA 1
ATOM 1851 C C . SER B 1 75 ? 11.258 -18.312 0.948 1 92.31 75 SER B C 1
ATOM 1853 O O . SER B 1 75 ? 10.352 -17.641 0.44 1 92.31 75 SER B O 1
ATOM 1855 N N . ILE B 1 76 ? 11.109 -19.469 1.598 1 90.94 76 ILE B N 1
ATOM 1856 C CA . ILE B 1 76 ? 9.805 -20 1.954 1 90.94 76 ILE B CA 1
ATOM 1857 C C . ILE B 1 76 ? 9.758 -20.297 3.453 1 90.94 76 ILE B C 1
ATOM 1859 O O . ILE B 1 76 ? 10.625 -20.984 3.984 1 90.94 76 ILE B O 1
ATOM 1863 N N . ASP B 1 77 ? 8.836 -19.688 4.102 1 93.12 77 ASP B N 1
ATOM 1864 C CA . ASP B 1 77 ? 8.555 -19.922 5.516 1 93.12 77 ASP B CA 1
ATOM 1865 C C . ASP B 1 77 ? 7.211 -20.625 5.695 1 93.12 77 ASP B C 1
ATOM 1867 O O . ASP B 1 77 ? 6.172 -19.969 5.805 1 93.12 77 ASP B O 1
ATOM 1871 N N . GLU B 1 78 ? 7.199 -21.922 5.738 1 90.06 78 GLU B N 1
ATOM 1872 C CA . GLU B 1 78 ? 5.977 -22.719 5.809 1 90.06 78 GLU B CA 1
ATOM 1873 C C . GLU B 1 78 ? 5.23 -22.469 7.117 1 90.06 78 GLU B C 1
ATOM 1875 O O . GLU B 1 78 ? 4 -22.438 7.137 1 90.06 78 GLU B O 1
ATOM 1880 N N . ALA B 1 79 ? 5.93 -22.328 8.164 1 91.25 79 ALA B N 1
ATOM 1881 C CA . ALA B 1 79 ? 5.324 -22.141 9.484 1 91.25 79 ALA B CA 1
ATOM 1882 C C . ALA B 1 79 ? 4.477 -20.875 9.523 1 91.25 79 ALA B C 1
ATOM 1884 O O . ALA B 1 79 ? 3.395 -20.859 10.109 1 91.25 79 ALA B O 1
ATOM 1885 N N . ASN B 1 80 ? 4.871 -19.859 8.828 1 92.06 80 ASN B N 1
ATOM 1886 C CA . ASN B 1 80 ? 4.168 -18.578 8.836 1 92.06 80 ASN B CA 1
ATOM 1887 C C . ASN B 1 80 ? 3.449 -18.328 7.516 1 92.06 80 ASN B C 1
ATOM 1889 O O . ASN B 1 80 ? 2.953 -17.219 7.273 1 92.06 80 ASN B O 1
ATOM 1893 N N . LYS B 1 81 ? 3.465 -19.328 6.664 1 93.81 81 LYS B N 1
ATOM 1894 C CA . LYS B 1 81 ? 2.842 -19.234 5.344 1 93.81 81 LYS B CA 1
ATOM 1895 C C . LYS B 1 81 ? 3.287 -17.984 4.609 1 93.81 81 LYS B C 1
ATOM 1897 O O . LYS B 1 81 ? 2.453 -17.203 4.129 1 93.81 81 LYS B O 1
ATOM 1902 N N . ARG B 1 82 ? 4.539 -17.844 4.555 1 95.12 82 ARG B N 1
ATOM 1903 C CA . ARG B 1 82 ? 5.164 -16.656 3.953 1 95.12 82 ARG B CA 1
ATOM 1904 C C . ARG B 1 82 ? 6.129 -17.062 2.842 1 95.12 82 ARG B C 1
ATOM 1906 O O . ARG B 1 82 ? 6.887 -18.031 2.988 1 95.12 82 ARG B O 1
ATOM 1913 N N . ILE B 1 83 ? 6.043 -16.406 1.717 1 93.94 83 ILE B N 1
ATOM 1914 C CA . ILE B 1 83 ? 6.953 -16.609 0.594 1 93.94 83 ILE B CA 1
ATOM 1915 C C . ILE B 1 83 ? 7.543 -15.266 0.159 1 93.94 83 ILE B C 1
ATOM 1917 O O . ILE B 1 83 ? 6.824 -14.273 0.044 1 93.94 83 ILE B O 1
ATOM 1921 N N . THR B 1 84 ? 8.836 -15.211 -0.042 1 95.56 84 THR B N 1
ATOM 1922 C CA . THR B 1 84 ? 9.492 -14.023 -0.568 1 95.56 84 THR B CA 1
ATOM 1923 C C . THR B 1 84 ? 10 -14.266 -1.986 1 95.56 84 THR B C 1
ATOM 1925 O O . THR B 1 84 ? 10.766 -15.203 -2.225 1 95.56 84 THR B O 1
ATOM 1928 N N . TYR B 1 85 ? 9.57 -13.43 -2.898 1 94.62 85 TYR B N 1
ATOM 1929 C CA . TYR B 1 85 ? 10.016 -13.477 -4.289 1 94.62 85 TYR B CA 1
ATOM 1930 C C . TYR B 1 85 ? 10.953 -12.32 -4.602 1 94.62 85 TYR B C 1
ATOM 1932 O O . TYR B 1 85 ? 10.734 -11.188 -4.152 1 94.62 85 TYR B O 1
ATOM 1940 N N . LYS B 1 86 ? 11.953 -12.68 -5.305 1 95.19 86 LYS B N 1
ATOM 1941 C CA . LYS B 1 86 ? 12.766 -11.641 -5.918 1 95.19 86 LYS B CA 1
ATOM 1942 C C . LYS B 1 86 ? 12.328 -11.367 -7.352 1 95.19 86 LYS B C 1
ATOM 1944 O O . LYS B 1 86 ? 12.148 -12.297 -8.141 1 95.19 86 LYS B O 1
ATOM 1949 N N . LEU B 1 87 ? 12.164 -10.133 -7.645 1 96.06 87 LEU B N 1
ATOM 1950 C CA . LEU B 1 87 ? 11.734 -9.727 -8.977 1 96.06 87 LEU B CA 1
ATOM 1951 C C . LEU B 1 87 ? 12.836 -8.961 -9.695 1 96.06 87 LEU B C 1
ATOM 1953 O O . LEU B 1 87 ? 13.469 -8.078 -9.109 1 96.06 87 LEU B O 1
ATOM 1957 N N . PHE B 1 88 ? 13.062 -9.312 -10.922 1 95.19 88 PHE B N 1
ATOM 1958 C CA . PHE B 1 88 ? 14.102 -8.648 -11.703 1 95.19 88 PHE B CA 1
ATOM 1959 C C . PHE B 1 88 ? 13.844 -8.828 -13.195 1 95.19 88 PHE B C 1
ATOM 1961 O O . PHE B 1 88 ? 12.867 -9.469 -13.594 1 95.19 88 PHE B O 1
ATOM 1968 N N . GLY B 1 89 ? 14.68 -8.125 -13.984 1 93.31 89 GLY B N 1
ATOM 1969 C CA . GLY B 1 89 ? 14.508 -8.188 -15.43 1 93.31 89 GLY B CA 1
ATOM 1970 C C . GLY B 1 89 ? 14.43 -6.812 -16.078 1 93.31 89 GLY B C 1
ATOM 1971 O O . GLY B 1 89 ? 14.5 -5.793 -15.383 1 93.31 89 GLY B O 1
ATOM 1972 N N . GLU B 1 90 ? 14.266 -6.723 -17.344 1 87 90 GLU B N 1
ATOM 1973 C CA . GLU B 1 90 ? 14.453 -5.527 -18.156 1 87 90 GLU B CA 1
ATOM 1974 C C . GLU B 1 90 ? 13.508 -4.41 -17.734 1 87 90 GLU B C 1
ATOM 1976 O O . GLU B 1 90 ? 13.922 -3.256 -17.609 1 87 90 GLU B O 1
ATOM 1981 N N . ASP B 1 91 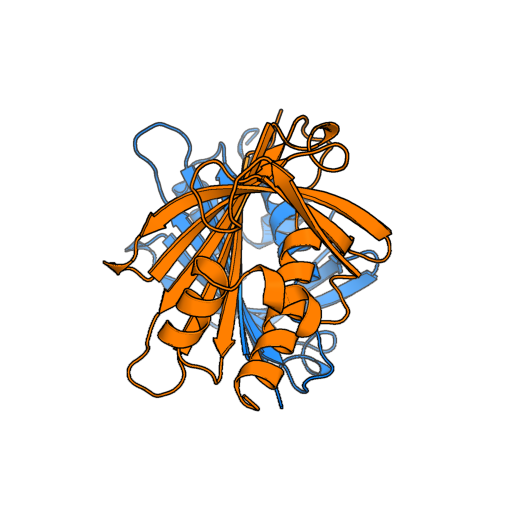? 12.25 -4.73 -17.359 1 92 91 ASP B N 1
ATOM 1982 C CA . ASP B 1 91 ? 11.281 -3.686 -17.047 1 92 91 ASP B CA 1
ATOM 1983 C C . ASP B 1 91 ? 11.453 -3.184 -15.617 1 92 91 ASP B C 1
ATOM 1985 O O . ASP B 1 91 ? 10.906 -2.139 -15.25 1 92 91 ASP B O 1
ATOM 1989 N N . PHE B 1 92 ? 12.312 -3.934 -14.805 1 94.88 92 PHE B N 1
ATOM 1990 C CA . PHE B 1 92 ? 12.43 -3.553 -13.398 1 94.88 92 PHE B CA 1
ATOM 1991 C C . PHE B 1 92 ? 13.852 -3.125 -13.062 1 94.88 92 PHE B C 1
ATOM 1993 O O . PHE B 1 92 ? 14.062 -2.234 -12.242 1 94.88 92 PHE B O 1
ATOM 2000 N N . ASP B 1 93 ? 14.773 -3.564 -13.781 1 95.19 93 ASP B N 1
ATOM 2001 C CA . ASP B 1 93 ? 16.172 -3.395 -13.391 1 95.19 93 ASP B CA 1
ATOM 2002 C C . ASP B 1 93 ? 16.594 -1.932 -13.5 1 95.19 93 ASP B C 1
ATOM 2004 O O . ASP B 1 93 ? 17.438 -1.464 -12.727 1 95.19 93 ASP B O 1
ATOM 2008 N N . ASP B 1 94 ? 16.078 -1.248 -14.438 1 93.88 94 ASP B N 1
ATOM 2009 C CA . ASP B 1 94 ? 16.453 0.151 -14.609 1 93.88 94 ASP B CA 1
ATOM 2010 C C . ASP B 1 94 ? 15.82 1.027 -13.531 1 93.88 94 ASP B C 1
ATOM 2012 O O . ASP B 1 94 ? 16.266 2.16 -13.312 1 93.88 94 ASP B O 1
ATOM 2016 N N . LYS B 1 95 ? 14.891 0.525 -12.859 1 95.88 95 LYS B N 1
ATOM 2017 C CA . LYS B 1 95 ? 14.109 1.353 -11.945 1 95.88 95 LYS B CA 1
ATOM 2018 C C . LYS B 1 95 ? 14.398 0.982 -10.492 1 95.88 95 LYS B C 1
ATOM 2020 O O . LYS B 1 95 ? 14.367 1.841 -9.609 1 95.88 95 LYS B O 1
ATOM 2025 N N . PHE B 1 96 ? 14.734 -0.296 -10.312 1 97.38 96 PHE B N 1
ATOM 2026 C CA . PHE B 1 96 ? 14.82 -0.756 -8.93 1 97.38 96 PHE B CA 1
ATOM 2027 C C . PHE B 1 96 ? 16.125 -1.525 -8.703 1 97.38 96 PHE B C 1
ATOM 2029 O O . PHE B 1 96 ? 16.469 -2.42 -9.477 1 97.38 96 PHE B O 1
ATOM 2036 N N . LYS B 1 97 ? 16.812 -1.196 -7.637 1 96.44 97 LYS B N 1
ATOM 2037 C CA . LYS B 1 97 ? 17.953 -1.975 -7.168 1 96.44 97 LYS B CA 1
ATOM 2038 C C . LYS B 1 97 ? 17.5 -3.225 -6.422 1 96.44 97 LYS B C 1
ATOM 2040 O O . LYS B 1 97 ? 18.125 -4.277 -6.516 1 96.44 97 LYS B O 1
ATOM 2045 N N . VAL B 1 98 ? 16.438 -3.006 -5.684 1 96.69 98 VAL B N 1
ATOM 2046 C CA . VAL B 1 98 ? 15.789 -4.074 -4.93 1 96.69 98 VAL B CA 1
ATOM 2047 C C . VAL B 1 98 ? 14.297 -4.082 -5.227 1 96.69 98 VAL B C 1
ATOM 2049 O O . VAL B 1 98 ? 13.648 -3.035 -5.211 1 96.69 98 VAL B O 1
ATOM 2052 N N . LEU B 1 99 ? 13.812 -5.211 -5.508 1 97.81 99 LEU B N 1
ATOM 2053 C CA . LEU B 1 99 ? 12.375 -5.398 -5.684 1 97.81 99 LEU B CA 1
ATOM 2054 C C . LEU B 1 99 ? 11.953 -6.801 -5.254 1 97.81 99 LEU B C 1
ATOM 2056 O O . LEU B 1 99 ? 12.312 -7.785 -5.902 1 97.81 99 LEU B O 1
ATOM 2060 N N . LYS B 1 100 ? 11.211 -6.832 -4.18 1 97.94 100 LYS B N 1
ATOM 2061 C CA . LYS B 1 100 ? 10.742 -8.109 -3.65 1 97.94 100 LYS B CA 1
ATOM 2062 C C . LYS B 1 100 ? 9.234 -8.102 -3.434 1 97.94 100 LYS B C 1
ATOM 2064 O O . LYS B 1 100 ? 8.672 -7.094 -2.992 1 97.94 100 LYS B O 1
ATOM 2069 N N . ALA B 1 101 ? 8.641 -9.141 -3.727 1 97.31 101 ALA B N 1
ATOM 2070 C CA . ALA B 1 101 ? 7.234 -9.367 -3.393 1 97.31 101 ALA B CA 1
ATOM 2071 C C . ALA B 1 101 ? 7.09 -10.438 -2.314 1 97.31 101 ALA B C 1
ATOM 2073 O O . ALA B 1 101 ? 7.539 -11.57 -2.494 1 97.31 101 ALA B O 1
ATOM 2074 N N . ILE B 1 102 ? 6.5 -10.086 -1.229 1 97.88 102 ILE B N 1
ATOM 2075 C CA . ILE B 1 102 ? 6.348 -10.984 -0.093 1 97.88 102 ILE B CA 1
ATOM 2076 C C . ILE B 1 102 ? 4.871 -11.336 0.095 1 97.88 102 ILE B C 1
ATOM 2078 O O . ILE B 1 102 ? 4.035 -10.445 0.288 1 97.88 102 ILE B O 1
ATOM 2082 N N . PHE B 1 103 ? 4.582 -12.586 0.091 1 96.81 103 PHE B N 1
ATOM 2083 C CA . PHE B 1 103 ? 3.242 -13.109 0.33 1 96.81 103 PHE B CA 1
ATOM 2084 C C . PHE B 1 103 ? 3.131 -13.695 1.733 1 96.81 103 PHE B C 1
ATOM 2086 O O . PHE B 1 103 ? 4.035 -14.398 2.191 1 96.81 103 PHE B O 1
ATOM 2093 N N . GLU B 1 104 ? 2.041 -13.391 2.387 1 97.19 104 GLU B N 1
ATOM 2094 C CA . GLU B 1 104 ? 1.753 -13.977 3.695 1 97.19 104 GLU B CA 1
ATOM 2095 C C . GLU B 1 104 ? 0.266 -14.281 3.848 1 97.19 104 GLU B C 1
ATOM 2097 O O . GLU B 1 104 ? -0.582 -13.453 3.523 1 97.19 104 GLU B O 1
ATOM 2102 N N . GLY B 1 105 ? -0.019 -15.523 4.281 1 94.69 105 GLY B N 1
ATOM 2103 C CA . GLY B 1 105 ? -1.379 -15.898 4.637 1 94.69 105 GLY B CA 1
ATOM 2104 C C . GLY B 1 105 ? -1.581 -16.062 6.133 1 94.69 105 GLY B C 1
ATOM 2105 O O . GLY B 1 105 ? -0.718 -16.594 6.824 1 94.69 105 GLY B O 1
ATOM 2106 N N . THR B 1 106 ? -2.67 -15.453 6.633 1 93.38 106 THR B N 1
ATOM 2107 C CA . THR B 1 106 ? -2.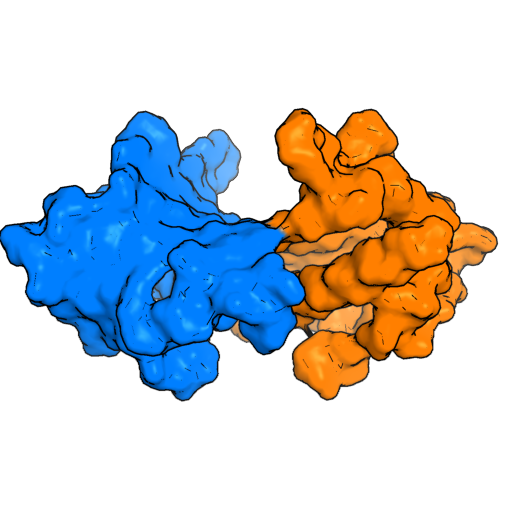986 -15.555 8.055 1 93.38 106 THR B CA 1
ATOM 2108 C C . THR B 1 106 ? -4.438 -15.984 8.25 1 93.38 106 THR B C 1
ATOM 2110 O O . THR B 1 106 ? -5.34 -15.484 7.578 1 93.38 106 THR B O 1
ATOM 2113 N N . THR B 1 107 ? -4.598 -16.922 9.102 1 88.06 107 THR B N 1
ATOM 2114 C CA . THR B 1 107 ? -5.941 -17.375 9.469 1 88.06 107 THR B CA 1
ATOM 2115 C C . THR B 1 107 ? -6.469 -16.562 10.648 1 88.06 107 THR B C 1
ATOM 2117 O O . THR B 1 107 ? -5.785 -16.422 11.664 1 88.06 107 THR B O 1
ATOM 2120 N N . LYS B 1 108 ? -7.629 -15.883 10.375 1 77.94 108 LYS B N 1
ATOM 2121 C CA . LYS B 1 108 ? -8.234 -15.156 11.492 1 77.94 108 LYS B CA 1
ATOM 2122 C C . LYS B 1 108 ? -9.352 -15.969 12.133 1 77.94 108 LYS B C 1
ATOM 2124 O O . LYS B 1 108 ? -9.953 -16.828 11.484 1 77.94 108 LYS B O 1
ATOM 2129 N N . ASP B 1 109 ? -9.57 -15.703 13.414 1 67.44 109 ASP B N 1
ATOM 2130 C CA . ASP B 1 109 ? -10.539 -16.438 14.219 1 67.44 109 ASP B CA 1
ATOM 2131 C C . ASP B 1 109 ? -11.961 -16.234 13.695 1 67.44 109 ASP B C 1
ATOM 2133 O O . ASP B 1 109 ? -12.781 -17.141 13.734 1 67.44 109 ASP B O 1
ATOM 2137 N N . GLU B 1 110 ? -12.297 -15.008 13.523 1 62.44 110 GLU B N 1
ATOM 2138 C CA . GLU B 1 110 ? -13.695 -14.695 13.258 1 62.44 110 GLU B CA 1
ATOM 2139 C C . GLU B 1 110 ? -14.016 -14.812 11.773 1 62.44 110 GLU B C 1
ATOM 2141 O O . GLU B 1 110 ? -14.93 -14.148 11.273 1 62.44 110 GLU B O 1
ATOM 2146 N N . GLY B 1 111 ? -13.656 -15.727 11.023 1 62.28 111 GLY B N 1
ATOM 2147 C CA . GLY B 1 111 ? -14.117 -16.047 9.688 1 62.28 111 GLY B CA 1
ATOM 2148 C C . GLY B 1 111 ? -13.367 -15.312 8.602 1 62.28 111 GLY B C 1
ATOM 2149 O O . GLY B 1 111 ? -13.047 -14.133 8.75 1 62.28 111 GLY B O 1
ATOM 2150 N N . GLY B 1 112 ? -12.875 -15.922 7.672 1 73.56 112 GLY B N 1
ATOM 2151 C CA . GLY B 1 112 ? -12.195 -15.609 6.422 1 73.56 112 GLY B CA 1
ATOM 2152 C C . GLY B 1 112 ? -10.711 -15.352 6.594 1 73.56 112 GLY B C 1
ATOM 2153 O O . GLY B 1 112 ? -10.297 -14.688 7.551 1 73.56 112 GLY B O 1
ATOM 2154 N N . ASP B 1 113 ? -9.9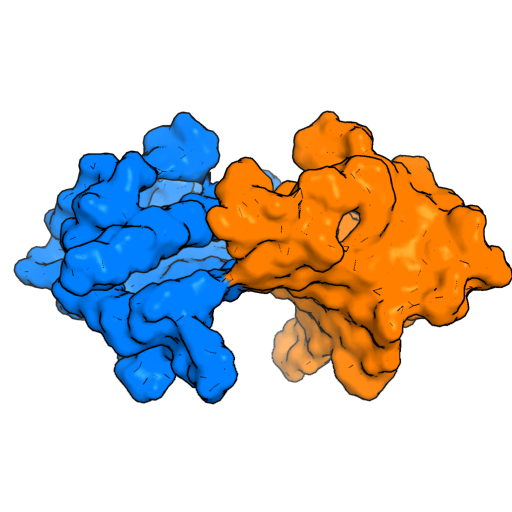22 -15.914 5.844 1 90.56 113 ASP B N 1
ATOM 2155 C CA . ASP B 1 113 ? -8.477 -15.75 5.918 1 90.56 113 ASP B CA 1
ATOM 2156 C C . ASP B 1 113 ? -8.031 -14.477 5.215 1 90.56 113 ASP B C 1
ATOM 2158 O O . ASP B 1 113 ? -8.805 -13.859 4.48 1 90.56 113 ASP B O 1
ATOM 2162 N N . ILE B 1 114 ? -6.984 -13.961 5.684 1 93.81 114 ILE B N 1
ATOM 2163 C CA . ILE B 1 114 ? -6.395 -12.758 5.117 1 93.81 114 ILE B CA 1
ATOM 2164 C C . ILE B 1 114 ? -5.086 -13.109 4.414 1 93.81 114 ILE B C 1
ATOM 2166 O O . ILE B 1 114 ? -4.289 -13.898 4.926 1 93.81 114 ILE B O 1
ATOM 2170 N N . ILE B 1 115 ? -5.008 -12.578 3.254 1 94.94 115 ILE B N 1
ATOM 2171 C CA . ILE B 1 115 ? -3.689 -12.625 2.629 1 94.94 115 ILE B CA 1
ATOM 2172 C C . ILE B 1 115 ? -3.096 -11.219 2.564 1 94.94 115 ILE B C 1
ATOM 2174 O O . ILE B 1 115 ? -3.828 -10.234 2.43 1 94.94 115 ILE B O 1
ATOM 2178 N N . LYS B 1 116 ? -1.832 -11.164 2.666 1 97.12 116 LYS B N 1
ATOM 2179 C CA . LYS B 1 116 ? -1.094 -9.898 2.633 1 97.12 116 LYS B CA 1
ATOM 2180 C C . LYS B 1 116 ? 0.041 -9.953 1.614 1 97.12 116 LYS B C 1
ATOM 2182 O O . LYS B 1 116 ? 0.805 -10.922 1.579 1 97.12 116 LYS B O 1
ATOM 2187 N N . TRP B 1 117 ? 0.087 -8.953 0.738 1 97.69 117 TRP B N 1
ATOM 2188 C CA . TRP B 1 117 ? 1.229 -8.727 -0.144 1 97.69 117 TRP B CA 1
ATOM 2189 C C . TRP B 1 117 ? 2.029 -7.508 0.3 1 97.69 117 TRP B C 1
ATOM 2191 O O . TRP B 1 117 ? 1.462 -6.438 0.537 1 97.69 117 TRP B O 1
ATOM 2201 N N . THR B 1 118 ? 3.277 -7.688 0.454 1 98.38 118 THR B N 1
ATOM 2202 C CA . THR B 1 118 ? 4.199 -6.586 0.714 1 98.38 118 THR B CA 1
ATOM 2203 C C . THR B 1 118 ? 5.242 -6.484 -0.395 1 98.38 118 THR B C 1
ATOM 2205 O O . THR B 1 118 ? 5.828 -7.488 -0.8 1 98.38 118 THR B O 1
ATOM 2208 N N . ILE B 1 119 ? 5.457 -5.281 -0.923 1 98.5 119 ILE B N 1
ATOM 2209 C CA . ILE B 1 119 ? 6.52 -5.027 -1.894 1 98.5 119 ILE B CA 1
ATOM 2210 C C . ILE B 1 119 ? 7.633 -4.215 -1.239 1 98.5 119 ILE B C 1
ATOM 2212 O O . ILE B 1 119 ? 7.406 -3.088 -0.79 1 98.5 119 ILE B O 1
ATOM 2216 N N . GLU B 1 120 ? 8.742 -4.836 -1.141 1 97.88 120 GLU B N 1
ATOM 2217 C CA . GLU B 1 120 ? 9.945 -4.129 -0.708 1 97.88 120 GLU B CA 1
ATOM 2218 C C . GLU B 1 120 ? 10.742 -3.617 -1.903 1 97.88 120 GLU B C 1
ATOM 2220 O O . GLU B 1 120 ? 10.945 -4.34 -2.881 1 97.88 120 GLU B O 1
ATOM 2225 N N . TYR B 1 121 ? 11.203 -2.338 -1.791 1 97.5 121 TYR B N 1
ATOM 2226 C CA . TYR B 1 121 ? 11.859 -1.789 -2.973 1 97.5 121 TYR B CA 1
ATOM 2227 C C . TYR B 1 121 ? 12.969 -0.819 -2.58 1 97.5 121 TYR B C 1
ATOM 2229 O O . TYR B 1 121 ? 12.961 -0.277 -1.473 1 97.5 121 TYR B O 1
ATOM 2237 N N . GLU B 1 122 ? 13.898 -0.712 -3.398 1 96.25 122 GLU B N 1
ATOM 2238 C CA . GLU B 1 122 ? 14.867 0.375 -3.488 1 96.25 122 GLU B CA 1
ATOM 2239 C C . GLU B 1 122 ? 15 0.885 -4.922 1 96.25 122 GLU B C 1
ATOM 2241 O O . GLU B 1 122 ? 15.328 0.123 -5.828 1 96.25 122 GLU B O 1
ATOM 2246 N N . THR B 1 123 ? 14.734 2.152 -5.086 1 95.88 123 THR B N 1
ATOM 2247 C CA . THR B 1 123 ? 14.766 2.711 -6.434 1 95.88 123 THR B CA 1
ATOM 2248 C C . THR B 1 123 ? 16.203 3.031 -6.852 1 95.88 123 THR B C 1
ATOM 2250 O O . THR B 1 123 ? 17.094 3.078 -6.012 1 95.88 123 THR B O 1
ATOM 2253 N N . THR B 1 124 ? 16.422 3.16 -8.195 1 95.56 124 THR B N 1
ATOM 2254 C CA . THR B 1 124 ? 17.734 3.51 -8.711 1 95.56 124 THR B CA 1
ATOM 2255 C C . THR B 1 124 ? 18 5.004 -8.57 1 95.56 124 THR B C 1
ATOM 2257 O O . THR B 1 124 ? 19.141 5.449 -8.609 1 95.56 124 THR B O 1
ATOM 2260 N N . SER B 1 125 ? 16.891 5.828 -8.523 1 92.81 125 SER B N 1
ATOM 2261 C CA . SER B 1 125 ? 16.969 7.273 -8.328 1 92.81 125 SER B CA 1
ATOM 2262 C C . SER B 1 125 ? 15.703 7.809 -7.656 1 92.81 125 SER B C 1
ATOM 2264 O O . SER B 1 125 ? 14.727 7.074 -7.477 1 92.81 125 SER B O 1
ATOM 2266 N N . ASP B 1 126 ? 15.742 9.109 -7.262 1 87.44 126 ASP B N 1
ATOM 2267 C CA . ASP B 1 126 ? 14.594 9.719 -6.594 1 87.44 126 ASP B CA 1
ATOM 2268 C C . ASP B 1 126 ? 13.508 10.094 -7.602 1 87.44 126 ASP B C 1
ATOM 2270 O O . ASP B 1 126 ? 12.414 10.516 -7.219 1 87.44 126 ASP B O 1
ATOM 2274 N N . GLU B 1 127 ? 13.812 9.828 -8.859 1 90.62 127 GLU B N 1
ATOM 2275 C CA . GLU B 1 127 ? 12.852 10.141 -9.906 1 90.62 127 GLU B CA 1
ATOM 2276 C C . GLU B 1 127 ? 11.922 8.961 -10.172 1 90.62 127 GLU B C 1
ATOM 2278 O O . GLU B 1 127 ? 10.938 9.094 -10.906 1 90.62 127 GLU B O 1
ATOM 2283 N N . VAL B 1 128 ? 12.25 7.816 -9.602 1 92.62 128 VAL B N 1
ATOM 2284 C CA . VAL B 1 128 ? 11.453 6.605 -9.789 1 92.62 128 VAL B CA 1
ATOM 2285 C C . VAL B 1 128 ? 10.438 6.477 -8.656 1 92.62 128 VAL B C 1
ATOM 2287 O O . VAL B 1 128 ? 10.805 6.523 -7.477 1 92.62 128 VAL B O 1
ATOM 2290 N N . ASP B 1 129 ? 9.156 6.391 -9.039 1 91.5 129 ASP B N 1
ATOM 2291 C CA . ASP B 1 129 ? 8.102 6.203 -8.047 1 91.5 129 ASP B CA 1
ATOM 2292 C C . ASP B 1 129 ? 8.133 4.789 -7.469 1 91.5 129 ASP B C 1
ATOM 2294 O O . ASP B 1 129 ? 8.594 3.854 -8.133 1 91.5 129 ASP B O 1
ATOM 2298 N N . PRO B 1 130 ? 7.691 4.695 -6.184 1 94.94 130 PRO B N 1
ATOM 2299 C CA . PRO B 1 130 ? 7.496 3.33 -5.688 1 94.94 130 PRO B CA 1
ATOM 2300 C C . PRO B 1 130 ? 6.586 2.5 -6.59 1 94.94 130 PRO B C 1
ATOM 2302 O O . PRO B 1 130 ? 5.852 3.053 -7.41 1 94.94 130 PRO B O 1
ATOM 2305 N N . PRO B 1 131 ? 6.652 1.215 -6.457 1 96.06 131 PRO B N 1
ATOM 2306 C CA . PRO B 1 131 ? 5.93 0.351 -7.395 1 96.06 131 PRO B CA 1
ATOM 2307 C C . PRO B 1 131 ? 4.457 0.181 -7.027 1 96.06 131 PRO B C 1
ATOM 2309 O O . PRO B 1 131 ? 3.973 -0.947 -6.914 1 96.06 131 PRO B O 1
ATOM 2312 N N . PHE B 1 132 ? 3.68 1.271 -7.043 1 96.19 132 PHE B N 1
ATOM 2313 C CA . PHE B 1 132 ? 2.262 1.242 -6.707 1 96.19 132 PHE B CA 1
ATOM 2314 C C . PHE B 1 132 ? 1.468 0.481 -7.762 1 96.19 132 PHE B C 1
ATOM 2316 O O . PHE B 1 132 ? 0.514 -0.229 -7.438 1 96.19 132 PHE B O 1
ATOM 2323 N N . ALA B 1 133 ? 1.873 0.657 -9.008 1 94.12 133 ALA B N 1
ATOM 2324 C CA . ALA B 1 133 ? 1.182 -0.047 -10.086 1 94.12 133 ALA B CA 1
ATOM 2325 C C . ALA B 1 133 ? 1.299 -1.559 -9.914 1 94.12 133 ALA B C 1
ATOM 2327 O O . ALA B 1 133 ? 0.344 -2.295 -10.172 1 94.12 133 ALA B O 1
ATOM 2328 N N . PHE B 1 134 ? 2.453 -2 -9.531 1 95.88 134 PHE B N 1
ATOM 2329 C CA . PHE B 1 134 ? 2.645 -3.432 -9.32 1 95.88 134 PHE B CA 1
ATOM 2330 C C . PHE B 1 134 ? 1.805 -3.924 -8.148 1 95.88 134 PHE B C 1
ATOM 2332 O O . PHE B 1 134 ? 1.209 -5 -8.211 1 95.88 134 PHE B O 1
ATOM 2339 N N . LEU B 1 135 ? 1.757 -3.141 -7.078 1 97 135 LEU B N 1
ATOM 2340 C CA . LEU B 1 135 ? 0.929 -3.506 -5.934 1 97 135 LEU B CA 1
ATOM 2341 C C . LEU B 1 135 ? -0.536 -3.631 -6.34 1 97 135 LEU B C 1
ATOM 2343 O O . LEU B 1 135 ? -1.215 -4.582 -5.945 1 97 135 LEU B O 1
ATOM 2347 N N . GLU B 1 136 ? -1.006 -2.66 -7.09 1 94.44 136 GLU B N 1
ATOM 2348 C CA . GLU B 1 136 ? -2.381 -2.711 -7.578 1 94.44 136 GLU B CA 1
ATOM 2349 C C . GLU B 1 136 ? -2.615 -3.949 -8.438 1 94.44 136 GLU B C 1
ATOM 2351 O O . GLU B 1 136 ? -3.662 -4.594 -8.336 1 94.44 136 GLU B O 1
ATOM 2356 N N . PHE B 1 137 ? -1.657 -4.27 -9.258 1 93.62 137 PHE B N 1
ATOM 2357 C CA . PHE B 1 137 ? -1.732 -5.445 -10.125 1 93.62 137 PHE B CA 1
ATOM 2358 C C . PHE B 1 137 ? -1.903 -6.715 -9.297 1 93.62 137 PHE B C 1
ATOM 2360 O O . PHE B 1 137 ? -2.783 -7.531 -9.578 1 93.62 137 PHE B O 1
ATOM 2367 N N . VAL B 1 138 ? -1.064 -6.883 -8.289 1 94.38 138 VAL B N 1
ATOM 2368 C CA . VAL B 1 138 ? -1.12 -8.094 -7.477 1 94.38 138 VAL B CA 1
ATOM 2369 C C . VAL B 1 138 ? -2.428 -8.125 -6.688 1 94.38 138 VAL B C 1
ATOM 2371 O O . VAL B 1 138 ? -3.012 -9.195 -6.488 1 94.38 138 VAL B O 1
ATOM 2374 N N . HIS B 1 139 ? -2.873 -6.98 -6.203 1 94.69 139 HIS B N 1
ATOM 2375 C CA . HIS B 1 139 ? -4.141 -6.895 -5.488 1 94.69 139 HIS B CA 1
ATOM 2376 C C . HIS B 1 139 ? -5.297 -7.375 -6.355 1 94.69 139 HIS B C 1
ATOM 2378 O O . HIS B 1 139 ? -6.039 -8.281 -5.961 1 94.69 139 HIS B O 1
ATOM 2384 N N . LYS B 1 140 ? -5.438 -6.785 -7.527 1 91.5 140 LYS B N 1
ATOM 2385 C CA . LYS B 1 140 ? -6.52 -7.148 -8.438 1 91.5 140 LYS B CA 1
ATOM 2386 C C . LYS B 1 140 ? -6.41 -8.609 -8.867 1 91.5 140 LYS B C 1
ATOM 2388 O O . LYS B 1 140 ? -7.418 -9.312 -8.961 1 91.5 140 LYS B O 1
ATOM 2393 N N . GLY B 1 141 ? -5.223 -8.992 -9.156 1 91.12 141 GLY B N 1
ATOM 2394 C CA . GLY B 1 141 ? -5.004 -10.391 -9.5 1 91.12 141 GLY B CA 1
ATOM 2395 C C . GLY B 1 141 ? -5.438 -11.352 -8.406 1 91.12 141 GLY B C 1
ATOM 2396 O O . GLY B 1 141 ? -5.98 -12.422 -8.695 1 91.12 141 GLY B O 1
ATOM 2397 N N . SER B 1 142 ? -5.117 -10.969 -7.164 1 91.88 142 SER B N 1
ATOM 2398 C CA . SER B 1 142 ? -5.473 -11.82 -6.039 1 91.88 142 SER B CA 1
ATOM 2399 C C . SER B 1 142 ? -6.988 -11.984 -5.926 1 91.88 142 SER B C 1
ATOM 2401 O O . SER B 1 142 ? -7.477 -13.07 -5.598 1 91.88 142 SER B O 1
ATOM 2403 N N . ILE B 1 143 ? -7.723 -10.961 -6.184 1 88.94 143 ILE B N 1
ATOM 2404 C CA . ILE B 1 143 ? -9.18 -11.031 -6.145 1 88.94 143 ILE B CA 1
ATOM 2405 C C . ILE B 1 143 ? -9.68 -12.008 -7.207 1 88.94 143 ILE B C 1
ATOM 2407 O O . ILE B 1 143 ? -10.562 -12.828 -6.938 1 88.94 143 ILE B O 1
ATOM 2411 N N . ASP B 1 144 ? -9.094 -11.883 -8.367 1 88.31 144 ASP B N 1
ATOM 2412 C CA . ASP B 1 144 ? -9.445 -12.797 -9.453 1 88.31 144 ASP B CA 1
ATOM 2413 C C . ASP B 1 144 ? -9.172 -14.25 -9.055 1 88.31 144 ASP B C 1
ATOM 2415 O O . ASP B 1 144 ? -10.008 -15.125 -9.273 1 88.31 144 ASP B O 1
ATOM 2419 N N . VAL B 1 145 ? -8.031 -14.461 -8.547 1 88.69 145 VAL B N 1
ATOM 2420 C CA . VAL B 1 145 ? -7.605 -15.805 -8.188 1 88.69 145 VAL B CA 1
ATOM 2421 C C . VAL B 1 145 ? -8.516 -16.359 -7.094 1 88.69 145 VAL B C 1
ATOM 2423 O O . VAL B 1 145 ? -8.93 -17.516 -7.152 1 88.69 145 VAL B O 1
ATOM 2426 N N . ASP B 1 146 ? -8.82 -15.57 -6.098 1 89.31 146 ASP B N 1
ATOM 2427 C CA . ASP B 1 146 ? -9.672 -16 -4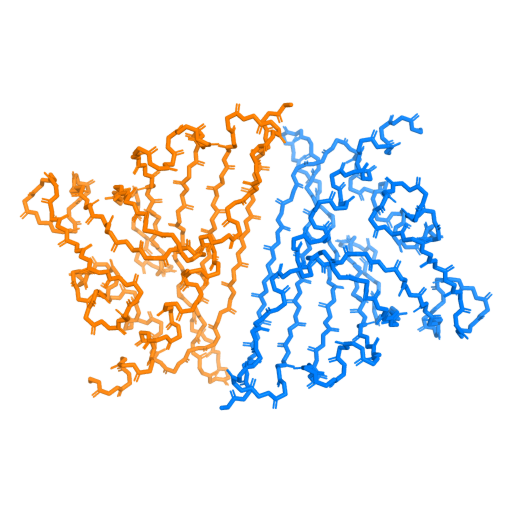.992 1 89.31 146 ASP B CA 1
ATOM 2428 C C . ASP B 1 146 ? -11.031 -16.469 -5.5 1 89.31 146 ASP B C 1
ATOM 2430 O O . ASP B 1 146 ? -11.57 -17.469 -5.012 1 89.31 146 ASP B O 1
ATOM 2434 N N . ALA B 1 147 ? -11.641 -15.789 -6.449 1 84.5 147 ALA B N 1
ATOM 2435 C CA . ALA B 1 147 ? -12.93 -16.141 -7.023 1 84.5 147 ALA B CA 1
ATOM 2436 C C . ALA B 1 147 ? -12.867 -17.516 -7.695 1 84.5 147 ALA B C 1
ATOM 2438 O O . ALA B 1 147 ? -13.859 -18.25 -7.711 1 84.5 147 ALA B O 1
ATOM 2439 N N . ASN B 1 148 ? -11.68 -17.828 -8.172 1 82.25 148 ASN B N 1
ATOM 2440 C CA . ASN B 1 148 ? -11.523 -19.078 -8.914 1 82.25 148 ASN B CA 1
ATOM 2441 C C . ASN B 1 148 ? -11.125 -20.234 -7.992 1 82.25 148 ASN B C 1
ATOM 2443 O O . ASN B 1 148 ? -11.359 -21.391 -8.312 1 82.25 148 ASN B O 1
ATOM 2447 N N . LEU B 1 149 ? -10.422 -19.844 -6.883 1 78.31 149 LEU B N 1
ATOM 2448 C CA . LEU B 1 149 ? -10.039 -20.859 -5.918 1 78.31 149 LEU B CA 1
ATOM 2449 C C . LEU B 1 149 ? -11.258 -21.438 -5.211 1 78.31 149 LEU B C 1
ATOM 2451 O O . LEU B 1 149 ? -11.219 -22.547 -4.695 1 78.31 149 LEU B O 1
ATOM 2455 N N . LEU B 1 150 ? -12.242 -20.641 -5.152 1 68.31 150 LEU B N 1
ATOM 2456 C CA . LEU B 1 150 ? -13.484 -21.109 -4.559 1 68.31 150 LEU B CA 1
ATOM 2457 C C . LEU B 1 150 ? -14.164 -22.141 -5.457 1 68.31 150 LEU B C 1
ATOM 2459 O O . LEU B 1 150 ? -14.906 -23 -4.973 1 68.31 150 LEU B O 1
ATOM 2463 N N . LYS B 1 151 ? -13.992 -21.953 -6.727 1 62.66 151 LYS B N 1
ATOM 2464 C CA . LYS B 1 151 ? -14.656 -22.859 -7.664 1 62.66 151 LYS B CA 1
ATOM 2465 C C . LYS B 1 151 ? -13.898 -24.172 -7.785 1 62.66 151 LYS B C 1
ATOM 2467 O O . LYS B 1 151 ? -14.477 -25.203 -8.148 1 62.66 151 LYS B O 1
ATOM 2472 N N . ALA B 1 152 ? -12.695 -24.297 -7.477 1 54.12 152 ALA B N 1
ATOM 2473 C CA . ALA B 1 152 ? -11.953 -25.562 -7.598 1 54.12 152 ALA B CA 1
ATOM 2474 C C . ALA B 1 152 ? -12.094 -26.406 -6.336 1 54.12 152 ALA B C 1
ATOM 2476 O O . ALA B 1 152 ? -12.281 -25.875 -5.242 1 54.12 152 ALA B O 1
#

Secondary structure (DSSP, 8-state):
---EEEEEEEEEESS-HHHHHHHHHH-GGGGGGT-TTEEEEEEEESSSTTSTT-EEEEEEEETTEEEEEEEEEEEEETTTTEEEEEEESHHHHTTEEEEEEEEEEE--TTSSEEEEEEEEEEESSTTSPPSHHHHHHHHHHHHHHHHHHTT-/---EEEEEEEEEESS-HHHHHHHHHH-GGGGGGT-TTEEEEEEEESSSTTSTT-EEEEEEEETTEEEEEEEEEEEEETTTTEEEEEEESHHHHTTEEEEEEEEEEE--TTSSEEEEEEEEEEESSTTSPPSHHHHHHHHHHHHHHHHHHTT-

Organism: Vigna radiata var. radiata (NCBI:txid3916)

Foldseek 3Di:
DKDWDKDKDKDFFQDALVLVLCCVQPVVQCLCVQDVFWDDKDFPDDDDDRDQPTKMWTWGQFPNDTDIWIKGWDDADVVFSKTKIWIGDDRPVQFWPGWIWMWTWDDDDPDTIMIMIMITTITPDPVHDPPVRVNVSVVVSVRSNRVVSVVD/DKDWDKDKDKDFFQDALVLVLCCVQPPVQCLCVQDVFWDDKDFPDDDDDRDQPTKMWTWGQFPNDTDIWIKGWDDADPVFSKTKIWIGDDRPVQFWPGWIWMWTWDDDDPDTIMIMIMITTITPDPVHDPPVRVNVSVVVS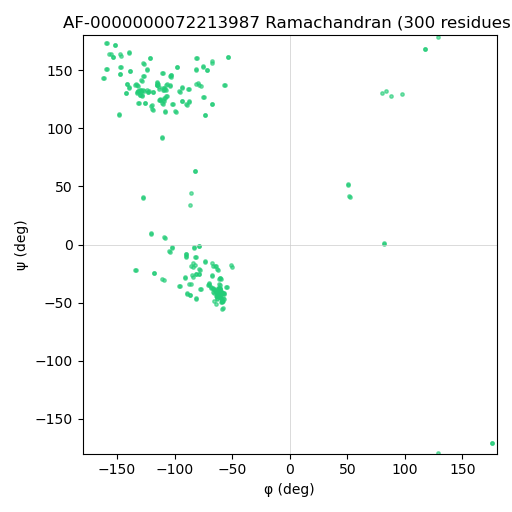VRSNRVVSVVD

Nearest PDB structures (foldseek):
  4ihr-assembly1_A  TM=9.285E-01  e=1.726E-12  Actinidia deliciosa
  4reh-assembly1_A  TM=9.437E-01  e=6.912E-12  Panax ginseng
  4rej-assembly1_A  TM=9.434E-01  e=1.204E-11  Panax ginseng
  4igx-assembly3_C  TM=9.427E-01  e=3.862E-11  Actinidia deliciosa
  8qhh-assembly1_A  TM=7.750E-01  e=6.380E-07  Actinidia deliciosa

Solvent-accessible surface area (backbone atoms only — not comparable to full-atom values): 15748 Å² total; per-residue (Å²): 104,57,47,53,41,38,36,36,41,38,39,70,34,81,44,48,29,65,57,55,43,47,36,66,58,70,38,54,82,52,51,49,78,38,28,87,50,37,76,45,74,43,80,71,39,67,93,45,90,65,39,70,73,12,30,35,34,41,33,30,56,46,84,88,35,85,43,51,38,32,38,31,49,73,46,77,39,75,92,61,35,30,39,36,31,38,50,38,40,82,75,38,50,79,45,29,78,37,40,31,47,32,41,33,32,41,78,49,88,88,65,52,15,32,39,34,44,38,38,41,40,24,29,64,33,62,84,47,73,77,67,56,53,57,52,51,43,53,51,56,42,47,54,40,33,37,65,47,54,64,72,101,103,55,45,52,40,38,38,36,41,38,38,71,34,80,42,49,28,65,59,54,42,46,36,65,57,71,38,53,83,52,50,48,79,38,29,86,52,36,75,46,76,43,81,72,38,66,92,45,92,63,41,70,74,12,29,36,34,42,33,29,55,44,85,89,35,86,44,49,37,32,38,32,49,74,46,76,39,76,92,59,35,31,40,35,32,38,49,38,41,82,75,38,51,80,44,31,78,38,39,31,45,32,42,34,32,41,79,50,87,86,66,52,14,33,38,34,43,36,39,40,40,24,29,63,34,62,84,47,75,77,67,56,54,57,52,51,42,53,52,55,41,48,56,39,31,37,64,47,53,63,72,101

InterPro domains:
  IPR000916 Bet v I/Major latex protein [PF00407] (3-151)
  IPR000916 Bet v I/Major latex protein [SM01037] (2-152)
  IPR023393 START-like domain superfamily [G3DSA:3.30.530.20] (1-152)
  IPR052006 Major Latex-like [PTHR31338] (1-152)

Sequence (304 aa):
MPLSGKISTEIRVHATAEKWFNLFATQLHHVQNLTDRVHGTKLHHGEDWHHNESIKHWTCTIDGKVTTYHESIESIDEANKRITYKLFGEDFDDKFKVLKAIFEGTTKDEGGDIIKWTIEYETTSDEVDPPFAFLEFVHKGSIDVDANLLKAMPLSGKISTEIRVHATAEKWFNLFATQLHHVQNLTDRVHGTKLHHGEDWHHNESIKHWTCTIDGKVTTYHESIESIDEANKRITYKLFGEDFDDKFKVLKAIFEGTTKDEGGDIIKWTIEYETTSDEVDPPFAFLEFVHKGSIDVDANLLKA

pLDDT: mean 87.52, std 9.69, range [54.03, 98.5]

Radius of gyration: 20.17 Å; Cα contacts (8 Å, |Δi|>4): 698; chains: 2; bounding box: 40×53×45 Å